Protein AF-A0A2N0ZMA5-F1 (afdb_monomer)

Nearest PDB structures (foldseek):
  4l9n-assembly1_A  TM=8.490E-01  e=4.611E-01  Staphylococcus aureus
  4lln-assembly2_D  TM=6.857E-01  e=2.925E-01  Staphylococcus aureus
  4l9n-assembly1_B  TM=7.401E-01  e=6.128E-01  Staphylococcus aureus
  5kbj-assembly2_D  TM=5.024E-01  e=9.373E-02  Staphylococcus aureus
  5jbr-assembly1_B  TM=6.543E-01  e=1.806E+00  Beutenbergia cavernae DSM 12333

Radius of gyration: 23.57 Å; Cα contacts (8 Å, |Δi|>4): 418; chains: 1; bounding box: 47×76×57 Å

Mean predicted aligned error: 8.89 Å

Solvent-accessible surface area (backbone atoms only — not comparable to full-atom values): 15378 Å² total; per-residue (Å²): 136,84,84,79,78,82,84,84,59,66,49,71,40,89,87,80,70,49,74,45,79,60,57,94,86,65,78,92,70,54,72,66,56,53,48,48,52,50,49,50,55,61,71,56,46,66,83,72,60,50,32,34,35,32,27,70,46,45,50,60,47,46,76,77,41,58,47,43,56,38,9,50,54,61,59,48,57,58,31,44,34,73,76,71,18,35,27,37,44,95,87,66,46,62,24,60,44,74,66,48,49,18,61,73,72,71,39,82,54,64,68,62,35,49,55,48,54,51,54,35,36,76,68,54,49,36,45,76,57,97,75,21,31,24,44,27,68,80,38,36,41,27,62,94,79,86,63,82,63,32,36,36,40,24,26,68,41,44,56,54,49,56,72,80,39,55,46,46,58,39,7,49,54,52,65,45,54,54,23,41,19,47,90,75,34,31,35,19,81,49,24,79,62,82,53,77,90,72,54,46,65,41,33,68,69,56,49,31,62,76,66,71,54,57,71,68,60,44,52,53,48,52,53,49,29,42,76,60,35,47,31,41,79,44,75,49,96,50,82,88,46,46,42,41,30,47,32,63,51,44,41,34,47,60,79,62,74,76,54,73,69,66,45,58,70,40,68,86,22,86,52,66,131

Structure (mmCIF, N/CA/C/O backbone):
data_AF-A0A2N0ZMA5-F1
#
_entry.id   AF-A0A2N0ZMA5-F1
#
loop_
_atom_site.group_PDB
_atom_site.id
_atom_site.type_symbol
_atom_site.label_atom_id
_atom_site.label_alt_id
_atom_site.label_comp_id
_atom_site.label_asym_id
_atom_site.label_entity_id
_atom_site.label_seq_id
_atom_site.pdbx_PDB_ins_code
_atom_site.Cartn_x
_atom_site.Cartn_y
_atom_site.Cartn_z
_atom_site.occupancy
_atom_site.B_iso_or_equiv
_atom_site.auth_seq_id
_atom_site.auth_comp_id
_atom_site.auth_asym_id
_atom_site.auth_atom_id
_atom_site.pdbx_PDB_model_num
ATOM 1 N N . MET A 1 1 ? 12.396 -47.953 -35.547 1.00 35.88 1 MET A N 1
ATOM 2 C CA . MET A 1 1 ? 11.933 -48.080 -34.149 1.00 35.88 1 MET A CA 1
ATOM 3 C C . MET A 1 1 ? 13.141 -47.869 -33.255 1.00 35.88 1 MET A C 1
ATOM 5 O O . MET A 1 1 ? 14.089 -48.629 -33.379 1.00 35.88 1 MET A O 1
ATOM 9 N N . ILE A 1 2 ? 13.166 -46.798 -32.460 1.00 35.34 2 ILE A N 1
ATOM 10 C CA . ILE A 1 2 ? 14.243 -46.531 -31.497 1.00 35.34 2 ILE A CA 1
ATOM 11 C C . ILE A 1 2 ? 13.761 -47.091 -30.157 1.00 35.34 2 ILE A C 1
ATOM 13 O O . ILE A 1 2 ? 12.775 -46.592 -29.618 1.00 35.34 2 ILE A O 1
ATOM 17 N N . ASN A 1 3 ? 14.412 -48.146 -29.660 1.00 37.38 3 ASN A N 1
ATOM 18 C CA . ASN A 1 3 ? 14.196 -48.655 -28.306 1.00 37.38 3 ASN A CA 1
ATOM 19 C C . ASN A 1 3 ? 14.641 -47.576 -27.313 1.00 37.38 3 ASN A C 1
ATOM 21 O O . ASN A 1 3 ? 15.826 -47.251 -27.246 1.00 37.38 3 ASN A O 1
ATOM 25 N N . LYS A 1 4 ? 13.701 -47.016 -26.548 1.00 41.97 4 LYS A N 1
ATOM 26 C CA . LYS A 1 4 ? 14.032 -46.348 -25.290 1.00 41.97 4 LYS A CA 1
ATOM 27 C C . LYS A 1 4 ? 14.324 -47.453 -24.281 1.00 41.97 4 LYS A C 1
ATOM 29 O O . LYS A 1 4 ? 13.412 -48.178 -23.902 1.00 41.97 4 LYS A O 1
ATOM 34 N N . HIS A 1 5 ? 15.586 -47.611 -23.908 1.00 47.38 5 HIS A N 1
ATOM 35 C CA . HIS A 1 5 ? 15.910 -48.267 -22.651 1.00 47.38 5 HIS A CA 1
ATOM 36 C C . HIS A 1 5 ? 15.497 -47.303 -21.535 1.00 47.38 5 HIS A C 1
ATOM 38 O O . HIS A 1 5 ? 16.019 -46.192 -21.460 1.00 47.38 5 HIS A O 1
ATOM 44 N N . ASP A 1 6 ? 14.503 -47.692 -20.740 1.00 54.84 6 ASP A N 1
ATOM 45 C CA . ASP A 1 6 ? 14.252 -47.063 -19.448 1.00 54.84 6 ASP A CA 1
ATOM 46 C C . ASP A 1 6 ? 15.319 -47.609 -18.494 1.00 54.84 6 ASP A C 1
ATOM 48 O O . ASP A 1 6 ? 15.225 -48.738 -18.016 1.00 54.84 6 ASP A O 1
ATOM 52 N N . ASP A 1 7 ? 16.392 -46.845 -18.296 1.00 61.75 7 ASP A N 1
ATOM 53 C CA . ASP A 1 7 ? 17.417 -47.190 -17.314 1.00 61.75 7 ASP A CA 1
ATOM 54 C C . ASP A 1 7 ? 16.813 -47.054 -15.902 1.00 61.75 7 ASP A C 1
ATOM 56 O O . ASP A 1 7 ? 16.510 -45.949 -15.441 1.00 61.75 7 ASP A O 1
ATOM 60 N N . GLU A 1 8 ? 16.613 -48.180 -15.214 1.00 63.59 8 GLU A N 1
ATOM 61 C CA . GLU A 1 8 ? 16.205 -48.222 -13.806 1.00 63.59 8 GLU A CA 1
ATOM 62 C C . GLU A 1 8 ? 17.431 -48.029 -12.897 1.00 63.59 8 GLU A C 1
ATOM 64 O O . GLU A 1 8 ? 18.440 -48.726 -13.018 1.00 63.59 8 GLU A O 1
ATOM 69 N N . PHE A 1 9 ? 17.354 -47.075 -11.964 1.00 72.88 9 PHE A N 1
ATOM 70 C CA . PHE A 1 9 ? 18.431 -46.770 -11.017 1.00 72.88 9 PHE A CA 1
ATOM 71 C C . PHE A 1 9 ? 18.029 -47.156 -9.585 1.00 72.88 9 PHE A C 1
ATOM 73 O O . PHE A 1 9 ? 16.916 -46.868 -9.147 1.00 72.88 9 PHE A O 1
ATOM 80 N N . ALA A 1 10 ? 18.965 -47.724 -8.817 1.00 78.56 10 ALA A N 1
ATOM 81 C CA . ALA A 1 10 ? 18.772 -48.081 -7.409 1.00 78.56 10 ALA A CA 1
ATOM 82 C C . ALA A 1 10 ? 19.953 -47.630 -6.530 1.00 78.56 10 ALA A C 1
ATOM 84 O O . ALA A 1 10 ? 21.078 -47.430 -6.998 1.00 78.56 10 ALA A O 1
ATOM 85 N N . LEU A 1 11 ? 19.700 -47.465 -5.232 1.00 80.56 11 LEU A N 1
ATOM 86 C CA . LEU A 1 11 ? 20.703 -47.171 -4.212 1.00 80.56 11 LEU A CA 1
ATOM 87 C C . LEU A 1 11 ? 21.214 -48.472 -3.592 1.00 80.56 11 LEU A C 1
ATOM 89 O O . LEU A 1 11 ? 20.435 -49.236 -3.034 1.00 80.56 11 LEU A O 1
ATOM 93 N N . LEU A 1 12 ? 22.530 -48.687 -3.631 1.00 81.44 12 LEU A N 1
ATOM 94 C CA . LEU A 1 12 ? 23.195 -49.799 -2.950 1.00 81.44 12 LEU A CA 1
ATOM 95 C C . LEU A 1 12 ? 23.844 -49.317 -1.648 1.00 81.44 12 LEU A C 1
ATOM 97 O O . LEU A 1 12 ? 24.750 -48.475 -1.665 1.00 81.44 12 LEU A O 1
ATOM 101 N N . ASN A 1 13 ? 23.452 -49.910 -0.522 1.00 81.25 13 ASN A N 1
ATOM 102 C CA . ASN A 1 13 ? 24.200 -49.792 0.720 1.00 81.25 13 ASN A CA 1
ATOM 103 C C . ASN A 1 13 ? 25.442 -50.691 0.648 1.00 81.25 13 ASN A C 1
ATOM 105 O O . ASN A 1 13 ? 25.357 -51.908 0.775 1.00 81.25 13 ASN A O 1
ATOM 109 N N . LYS A 1 14 ? 26.622 -50.091 0.463 1.00 82.06 14 LYS A N 1
ATOM 110 C CA . LYS A 1 14 ? 27.888 -50.831 0.305 1.00 82.06 14 LYS A CA 1
ATOM 111 C C . LYS A 1 14 ? 28.314 -51.638 1.540 1.00 82.06 14 LYS A C 1
ATOM 113 O O . LYS A 1 14 ? 29.193 -52.483 1.411 1.00 82.06 14 LYS A O 1
ATOM 118 N N . THR A 1 15 ? 27.731 -51.374 2.709 1.00 79.19 15 THR A N 1
ATOM 119 C CA . THR A 1 15 ? 28.075 -52.055 3.966 1.00 79.19 15 THR A CA 1
ATOM 120 C C . THR A 1 15 ? 27.152 -53.238 4.246 1.00 79.19 15 THR A C 1
ATOM 122 O O . THR A 1 15 ? 27.627 -54.276 4.695 1.00 79.19 15 THR A O 1
ATOM 125 N N . THR A 1 16 ? 25.847 -53.098 3.993 1.00 82.50 16 THR A N 1
ATOM 126 C CA . THR A 1 16 ? 24.851 -54.158 4.256 1.00 82.50 16 THR A CA 1
ATOM 127 C C . THR A 1 16 ? 24.487 -54.968 3.012 1.00 82.50 16 THR A C 1
ATOM 129 O O . THR A 1 16 ? 23.936 -56.055 3.136 1.00 82.50 16 THR A O 1
ATOM 132 N N . GLY A 1 17 ? 24.794 -54.461 1.814 1.00 82.69 17 GLY A N 1
ATOM 133 C CA . GLY A 1 17 ? 24.400 -55.060 0.537 1.00 82.69 17 GLY A CA 1
ATOM 134 C C . GLY A 1 17 ? 22.941 -54.802 0.151 1.00 82.69 17 GLY A C 1
ATOM 135 O O . GLY A 1 17 ? 22.504 -55.259 -0.900 1.00 82.69 17 GLY A O 1
ATOM 136 N N . GLU A 1 18 ? 22.185 -54.071 0.971 1.00 85.12 18 GLU A N 1
ATOM 137 C CA . GLU A 1 18 ? 20.778 -53.775 0.709 1.00 85.12 18 GLU A CA 1
ATOM 138 C C . GLU A 1 18 ? 20.624 -52.835 -0.490 1.00 85.12 18 GLU A C 1
ATOM 140 O O . GLU A 1 18 ? 21.337 -51.832 -0.615 1.00 85.12 18 GLU A O 1
ATOM 145 N N . ILE A 1 19 ? 19.663 -53.158 -1.352 1.00 83.44 19 ILE A N 1
ATOM 146 C CA . ILE A 1 19 ? 19.301 -52.373 -2.530 1.00 83.44 19 ILE A CA 1
ATOM 147 C C . ILE A 1 19 ? 17.961 -51.697 -2.250 1.00 83.44 19 ILE A C 1
ATOM 149 O O . ILE A 1 19 ? 17.037 -52.319 -1.730 1.00 83.44 19 ILE A O 1
ATOM 153 N N . SER A 1 20 ? 17.864 -50.407 -2.551 1.00 80.75 20 SER A N 1
ATOM 154 C CA . SER A 1 20 ? 16.629 -49.631 -2.438 1.00 80.75 20 SER A CA 1
ATOM 155 C C . SER A 1 20 ? 16.349 -48.912 -3.748 1.00 80.75 20 SER A C 1
ATOM 157 O O . SER A 1 20 ? 17.179 -48.130 -4.214 1.00 80.75 20 SER A O 1
ATOM 159 N N . ASP A 1 21 ? 15.181 -49.160 -4.328 1.00 81.19 21 ASP A N 1
ATOM 160 C CA . ASP A 1 21 ? 14.810 -48.598 -5.625 1.00 81.19 21 ASP A CA 1
ATOM 161 C C . ASP A 1 21 ? 14.531 -47.097 -5.527 1.00 81.19 21 ASP A C 1
ATOM 163 O O . ASP A 1 21 ? 13.910 -46.621 -4.569 1.00 81.19 21 ASP A O 1
ATOM 167 N N . LEU A 1 22 ? 14.976 -46.347 -6.537 1.00 74.06 22 LEU A N 1
ATOM 168 C CA . LEU A 1 22 ? 14.600 -44.947 -6.699 1.00 74.06 22 LEU A CA 1
ATOM 169 C C . LEU A 1 22 ? 13.299 -44.886 -7.484 1.00 74.06 22 LEU A C 1
ATOM 171 O O . LEU A 1 22 ? 13.181 -45.444 -8.573 1.00 74.06 22 LEU A O 1
ATOM 175 N N . LYS A 1 23 ? 12.318 -44.170 -6.950 1.00 75.62 23 LYS A N 1
ATOM 176 C CA . LYS A 1 23 ? 11.059 -43.938 -7.648 1.00 75.62 23 LYS A CA 1
ATOM 177 C C . LYS A 1 23 ? 11.201 -42.752 -8.589 1.00 75.62 23 LYS A C 1
ATOM 179 O O . LYS A 1 23 ? 12.001 -41.838 -8.378 1.00 75.62 23 LYS A O 1
ATOM 184 N N . GLN A 1 24 ? 10.370 -42.727 -9.624 1.00 63.00 24 GLN A N 1
ATOM 185 C CA . GLN A 1 24 ? 10.279 -41.582 -10.520 1.00 63.00 24 GLN A CA 1
ATOM 186 C C . GLN A 1 24 ? 9.966 -40.301 -9.722 1.00 63.00 24 GLN A C 1
ATOM 188 O O . GLN A 1 24 ? 8.960 -40.226 -9.019 1.00 63.00 24 GLN A O 1
ATOM 193 N N . GLY A 1 25 ? 10.841 -39.297 -9.833 1.00 65.75 25 GLY A N 1
ATOM 194 C CA . GLY A 1 25 ? 10.765 -38.042 -9.073 1.00 65.75 25 GLY A CA 1
ATOM 195 C C . GLY A 1 25 ? 11.712 -37.963 -7.869 1.00 65.75 25 GLY A C 1
ATOM 196 O O . GLY A 1 25 ? 11.927 -36.865 -7.348 1.00 65.75 25 GLY A O 1
ATOM 197 N N . ASP A 1 26 ? 12.333 -39.073 -7.464 1.00 74.62 26 ASP A N 1
ATOM 198 C CA . ASP A 1 26 ? 13.373 -39.057 -6.439 1.00 74.62 26 ASP A CA 1
ATOM 199 C C . ASP A 1 26 ? 14.627 -38.334 -6.947 1.00 74.62 26 ASP A C 1
ATOM 201 O O . ASP A 1 26 ? 14.966 -38.343 -8.130 1.00 74.62 26 ASP A O 1
ATOM 205 N N . THR A 1 27 ? 15.332 -37.652 -6.042 1.00 73.31 27 THR A N 1
ATOM 206 C CA . THR A 1 27 ? 16.563 -36.925 -6.374 1.00 73.31 27 THR A CA 1
ATOM 207 C C . THR A 1 27 ? 17.667 -37.280 -5.389 1.00 73.31 27 THR A C 1
ATOM 209 O O . THR A 1 27 ? 17.524 -37.066 -4.183 1.00 73.31 27 THR A O 1
ATOM 212 N N . ILE A 1 28 ? 18.810 -37.736 -5.903 1.00 78.81 28 ILE A N 1
ATOM 213 C CA . ILE A 1 28 ? 20.028 -37.916 -5.111 1.00 78.81 28 ILE A CA 1
ATOM 214 C C . ILE A 1 28 ? 20.786 -36.590 -5.087 1.00 78.81 28 ILE A C 1
ATOM 216 O O . ILE A 1 28 ? 21.213 -36.075 -6.117 1.00 78.81 28 ILE A O 1
ATOM 220 N N . ILE A 1 29 ? 20.964 -36.029 -3.895 1.00 78.56 29 ILE A N 1
ATOM 221 C CA . ILE A 1 29 ? 21.781 -34.834 -3.671 1.00 78.56 29 ILE A CA 1
ATOM 222 C C . ILE A 1 29 ? 22.801 -35.118 -2.576 1.00 78.56 29 ILE A C 1
ATOM 224 O O . ILE A 1 29 ? 22.479 -35.761 -1.574 1.00 78.56 29 ILE A O 1
ATOM 228 N N . SER A 1 30 ? 24.027 -34.615 -2.734 1.00 80.12 30 SER A N 1
ATOM 229 C CA . SER A 1 30 ? 25.031 -34.722 -1.675 1.00 80.12 30 SER A CA 1
ATOM 230 C C . SER A 1 30 ? 24.585 -33.948 -0.429 1.00 80.12 30 SER A C 1
ATOM 232 O O . SER A 1 30 ? 23.799 -32.993 -0.501 1.00 80.12 30 SER A O 1
ATOM 234 N N . LYS A 1 31 ? 25.098 -34.338 0.743 1.00 75.94 31 LYS A N 1
ATOM 235 C CA . LYS A 1 31 ? 24.853 -33.611 2.000 1.00 75.94 31 LYS A CA 1
ATOM 236 C C . LYS A 1 31 ? 25.283 -32.144 1.880 1.00 75.94 31 LYS A C 1
ATOM 238 O O . LYS A 1 31 ? 24.553 -31.254 2.309 1.00 75.94 31 LYS A O 1
ATOM 243 N N . GLU A 1 32 ? 26.410 -31.897 1.221 1.00 75.00 32 GLU A N 1
ATOM 244 C CA . GLU A 1 32 ? 26.945 -30.561 0.947 1.00 75.00 32 GLU A CA 1
ATOM 245 C C . GLU A 1 32 ? 26.039 -29.746 0.022 1.00 75.00 32 GLU A C 1
ATOM 247 O O . GLU A 1 32 ? 25.779 -28.581 0.311 1.00 75.00 32 GLU A O 1
ATOM 252 N N . GLU A 1 33 ? 25.488 -30.345 -1.039 1.00 70.44 33 GLU A N 1
ATOM 253 C CA . GLU A 1 33 ? 24.539 -29.686 -1.944 1.00 70.44 33 GLU A CA 1
ATOM 254 C C . GLU A 1 33 ? 23.211 -29.385 -1.235 1.00 70.44 33 GLU A C 1
ATOM 256 O O . GLU A 1 33 ? 22.657 -28.293 -1.370 1.00 70.44 33 GLU A O 1
ATOM 261 N N . LYS A 1 34 ? 22.722 -30.309 -0.400 1.00 74.62 34 LYS A N 1
ATOM 262 C CA . LYS A 1 34 ? 21.544 -30.095 0.455 1.00 74.62 34 LYS A CA 1
ATOM 263 C C . LYS A 1 34 ? 21.765 -28.940 1.430 1.00 74.62 34 LYS A C 1
ATOM 265 O O . LYS A 1 34 ? 20.886 -28.092 1.596 1.00 74.62 34 LYS A O 1
ATOM 270 N N . GLU A 1 35 ? 22.930 -28.878 2.067 1.00 72.31 35 GLU A N 1
ATOM 271 C CA . GLU A 1 35 ? 23.297 -27.776 2.952 1.00 72.31 35 GLU A CA 1
ATOM 272 C C . GLU A 1 35 ? 23.520 -26.465 2.197 1.00 72.31 35 GLU A C 1
ATOM 274 O O . GLU A 1 35 ? 23.076 -25.425 2.671 1.00 72.31 35 GLU A O 1
ATOM 279 N N . ARG A 1 36 ? 24.129 -26.486 1.006 1.00 69.00 36 ARG A N 1
ATOM 280 C CA . ARG A 1 36 ? 24.286 -25.313 0.135 1.00 69.00 36 ARG A CA 1
ATOM 281 C C . ARG A 1 36 ? 22.929 -24.757 -0.276 1.00 69.00 36 ARG A C 1
ATOM 283 O O . ARG A 1 36 ? 22.715 -23.558 -0.139 1.00 69.00 36 ARG A O 1
ATOM 290 N N . ARG A 1 37 ? 21.983 -25.608 -0.685 1.00 69.62 37 ARG A N 1
ATOM 291 C CA . ARG A 1 37 ? 20.600 -25.214 -1.001 1.00 69.62 37 ARG A CA 1
ATOM 292 C C . ARG A 1 37 ? 19.885 -24.618 0.206 1.00 69.62 37 ARG A C 1
ATOM 294 O O . ARG A 1 37 ? 19.242 -23.581 0.060 1.00 69.62 37 ARG A O 1
ATOM 301 N N . LYS A 1 38 ? 20.030 -25.219 1.395 1.00 60.19 38 LYS A N 1
ATOM 302 C CA . LYS A 1 38 ? 19.497 -24.677 2.660 1.00 60.19 38 LYS A CA 1
ATOM 303 C C . LYS A 1 38 ? 20.127 -23.330 3.018 1.00 60.19 38 LYS A C 1
ATOM 305 O O . LYS A 1 38 ? 19.402 -22.396 3.330 1.00 60.19 38 LYS A O 1
ATOM 310 N N . ARG A 1 39 ? 21.454 -23.200 2.931 1.00 54.28 39 ARG A N 1
ATOM 311 C CA . ARG A 1 39 ? 22.187 -21.944 3.166 1.00 54.28 39 ARG A CA 1
ATOM 312 C C . ARG A 1 39 ? 21.765 -20.869 2.170 1.00 54.28 39 ARG A C 1
ATOM 314 O O . ARG A 1 39 ? 21.476 -19.761 2.589 1.00 54.28 39 ARG A O 1
ATOM 321 N N . PHE A 1 40 ? 21.628 -21.205 0.890 1.00 55.09 40 PHE A N 1
ATOM 322 C CA . PHE A 1 40 ? 21.143 -20.301 -0.153 1.00 55.09 40 PHE A CA 1
ATOM 323 C C . PHE A 1 40 ? 19.701 -19.846 0.106 1.00 55.09 40 PHE A C 1
ATOM 325 O O . PHE A 1 40 ? 19.410 -18.659 0.023 1.00 55.09 40 PHE A O 1
ATOM 332 N N . THR A 1 41 ? 18.796 -20.751 0.491 1.00 54.25 41 THR A N 1
ATOM 333 C CA . THR A 1 41 ? 17.412 -20.383 0.851 1.00 54.25 41 THR A CA 1
ATOM 334 C C . THR A 1 41 ? 17.324 -19.571 2.140 1.00 54.25 41 THR A C 1
ATOM 336 O O . THR A 1 41 ? 16.481 -18.683 2.219 1.00 54.25 41 THR A O 1
ATOM 339 N N . LEU A 1 42 ? 18.184 -19.824 3.133 1.00 51.31 42 LEU A N 1
ATOM 340 C CA . LEU A 1 42 ? 18.230 -19.061 4.385 1.00 51.31 42 LEU A CA 1
ATOM 341 C C . LEU A 1 42 ? 18.868 -17.673 4.197 1.00 51.31 42 LEU A C 1
ATOM 343 O O . LEU A 1 42 ? 18.381 -16.698 4.763 1.00 51.31 42 LEU A O 1
ATOM 347 N N . TYR A 1 43 ? 19.932 -17.586 3.394 1.00 47.56 43 TYR A N 1
ATOM 348 C CA . TYR A 1 43 ? 20.660 -16.352 3.077 1.00 47.56 43 TYR A CA 1
ATOM 349 C C . TYR A 1 43 ? 19.837 -15.432 2.167 1.00 47.56 43 TYR A C 1
ATOM 351 O O . TYR A 1 43 ? 19.803 -14.226 2.381 1.00 47.56 43 TYR A O 1
ATOM 359 N N . ASN A 1 44 ? 19.085 -16.007 1.222 1.00 54.25 44 ASN A N 1
ATOM 360 C CA . ASN A 1 44 ? 18.177 -15.266 0.341 1.00 54.25 44 ASN A CA 1
ATOM 361 C C . ASN A 1 44 ? 16.779 -15.048 0.934 1.00 54.25 44 ASN A C 1
ATOM 363 O O . ASN A 1 44 ? 15.897 -14.510 0.254 1.00 54.25 44 ASN A O 1
ATOM 367 N N . ARG A 1 45 ? 16.531 -15.473 2.181 1.00 65.00 45 ARG A N 1
ATOM 368 C CA . ARG A 1 45 ? 15.254 -15.198 2.835 1.00 65.00 45 ARG A CA 1
ATOM 369 C C . ARG A 1 45 ? 15.222 -13.725 3.215 1.00 65.00 45 ARG A C 1
ATOM 371 O O . ARG A 1 45 ? 15.966 -13.281 4.082 1.00 65.00 45 ARG A O 1
ATOM 378 N N . ASP A 1 46 ? 14.335 -12.985 2.563 1.00 73.25 46 ASP A N 1
ATOM 379 C CA . ASP A 1 46 ? 14.038 -11.597 2.900 1.00 73.25 46 ASP A CA 1
ATOM 380 C C . ASP A 1 46 ? 13.591 -11.522 4.370 1.00 73.25 46 ASP A C 1
ATOM 382 O O . ASP A 1 46 ? 12.538 -12.049 4.736 1.00 73.25 46 ASP A O 1
ATOM 386 N N . LYS A 1 47 ? 14.439 -10.940 5.226 1.00 78.81 47 LYS A N 1
ATOM 387 C CA . LYS A 1 47 ? 14.214 -10.864 6.680 1.00 78.81 47 LYS A CA 1
ATOM 388 C C . LYS A 1 47 ? 13.289 -9.714 7.074 1.00 78.81 47 LYS A C 1
ATOM 390 O O . LYS A 1 47 ? 12.895 -9.624 8.234 1.00 78.81 47 LYS A O 1
ATOM 395 N N . ARG A 1 48 ? 12.958 -8.821 6.137 1.00 87.81 48 ARG A N 1
ATOM 396 C CA . ARG A 1 48 ? 12.097 -7.668 6.404 1.00 87.81 48 ARG A CA 1
ATOM 397 C C . ARG A 1 48 ? 10.668 -8.139 6.661 1.00 87.81 48 ARG A C 1
ATOM 399 O O . ARG A 1 48 ? 10.190 -9.096 6.058 1.00 87.81 48 ARG A O 1
ATOM 406 N N . HIS A 1 49 ? 9.952 -7.431 7.528 1.00 90.50 49 HIS A N 1
ATOM 407 C CA . HIS A 1 49 ? 8.536 -7.696 7.761 1.00 90.50 49 HIS A CA 1
ATOM 408 C C . HIS A 1 49 ? 7.692 -7.040 6.670 1.00 90.50 49 HIS A C 1
ATOM 410 O O . HIS A 1 49 ? 7.700 -5.818 6.532 1.00 90.50 49 HIS A O 1
ATOM 416 N N . PHE A 1 50 ? 6.936 -7.836 5.920 1.00 94.69 50 PHE A N 1
ATOM 417 C CA . PHE A 1 50 ? 6.021 -7.345 4.895 1.00 94.69 50 PHE A CA 1
ATOM 418 C C . PHE A 1 50 ? 4.742 -8.173 4.833 1.00 94.69 50 PHE A C 1
ATOM 420 O O . PHE A 1 50 ? 4.696 -9.322 5.276 1.00 94.69 50 PHE A O 1
ATOM 427 N N . SER A 1 51 ? 3.718 -7.564 4.250 1.00 96.94 51 SER A N 1
ATOM 428 C CA . SER A 1 51 ? 2.521 -8.243 3.760 1.00 96.94 51 SER A CA 1
ATOM 429 C C . SER A 1 51 ? 2.522 -8.190 2.234 1.00 96.94 51 SER A C 1
ATOM 431 O O . SER A 1 51 ? 3.232 -7.387 1.637 1.00 96.94 51 SER A O 1
ATOM 433 N N . PHE A 1 52 ? 1.713 -9.018 1.599 1.00 97.94 52 PHE A N 1
ATOM 434 C CA . PHE A 1 52 ? 1.437 -8.987 0.175 1.00 97.94 52 PHE A CA 1
ATOM 435 C C . PHE A 1 52 ? 0.077 -8.351 -0.076 1.00 97.94 52 PHE A C 1
ATOM 437 O O . PHE A 1 52 ? -0.875 -8.591 0.665 1.00 97.94 52 PHE A O 1
ATOM 444 N N . GLY A 1 53 ? -0.020 -7.549 -1.126 1.00 98.12 53 GLY A N 1
ATOM 445 C CA . GLY A 1 53 ? -1.271 -7.087 -1.704 1.00 98.12 53 GLY A CA 1
ATOM 446 C C . GLY A 1 53 ? -1.502 -7.742 -3.056 1.00 98.12 53 GLY A C 1
ATOM 447 O O . GLY A 1 53 ? -0.570 -7.837 -3.852 1.00 98.12 53 GLY A O 1
ATOM 448 N N . LYS A 1 54 ? -2.731 -8.193 -3.306 1.00 97.81 54 LYS A N 1
ATOM 449 C CA . LYS A 1 54 ? -3.154 -8.742 -4.601 1.00 97.81 54 LYS A CA 1
ATOM 450 C C . LYS A 1 54 ? -3.562 -7.591 -5.517 1.00 97.81 54 LYS A C 1
ATOM 452 O O . LYS A 1 54 ? -4.553 -6.921 -5.236 1.00 97.81 54 LYS A O 1
ATOM 457 N N . MET A 1 55 ? -2.802 -7.347 -6.582 1.00 96.31 55 MET A N 1
ATOM 458 C CA . MET A 1 55 ? -2.903 -6.116 -7.382 1.00 96.31 55 MET A CA 1
ATOM 459 C C . MET A 1 55 ? -4.296 -5.890 -7.983 1.00 96.31 55 MET A C 1
ATOM 461 O O . MET A 1 55 ? -4.875 -4.825 -7.774 1.00 96.31 55 MET A O 1
ATOM 465 N N . GLU A 1 56 ? -4.888 -6.905 -8.613 1.00 95.94 56 GLU A N 1
ATOM 466 C CA . GLU A 1 56 ? -6.247 -6.802 -9.173 1.00 95.94 56 GLU A CA 1
ATOM 467 C C . GLU A 1 56 ? -7.299 -6.510 -8.096 1.00 95.94 56 GLU A C 1
ATOM 469 O O . GLU A 1 56 ? -8.182 -5.672 -8.258 1.00 95.94 56 GLU A O 1
ATOM 474 N N . ARG A 1 57 ? -7.157 -7.124 -6.919 1.00 97.44 57 ARG A N 1
ATOM 475 C CA . ARG A 1 57 ? -8.094 -6.927 -5.804 1.00 97.44 57 ARG A CA 1
ATOM 476 C C . ARG A 1 57 ? -7.950 -5.548 -5.172 1.00 97.44 57 ARG A C 1
ATOM 478 O O . ARG A 1 57 ? -8.949 -4.961 -4.759 1.00 97.44 57 ARG A O 1
ATOM 485 N N . ILE A 1 58 ? -6.730 -5.011 -5.133 1.00 98.06 58 ILE A N 1
ATOM 486 C CA . ILE A 1 58 ? -6.478 -3.617 -4.761 1.00 98.06 58 ILE A CA 1
ATOM 487 C C . ILE A 1 58 ? -7.202 -2.691 -5.737 1.00 98.06 58 ILE A C 1
ATOM 489 O O . ILE A 1 58 ? -7.952 -1.828 -5.284 1.00 98.06 58 ILE A O 1
ATOM 493 N N . LYS A 1 59 ? -7.038 -2.904 -7.049 1.00 96.69 59 LYS A N 1
ATOM 494 C CA . LYS A 1 59 ? -7.691 -2.113 -8.101 1.00 96.69 59 LYS A CA 1
ATOM 495 C C . LYS A 1 59 ? -9.215 -2.109 -7.937 1.00 96.69 59 LYS A C 1
ATOM 497 O O . LYS A 1 59 ? -9.809 -1.036 -7.843 1.00 96.69 59 LYS A O 1
ATOM 502 N N . ASP A 1 60 ? -9.828 -3.283 -7.780 1.00 96.69 60 ASP A N 1
ATOM 503 C CA . ASP A 1 60 ? -11.276 -3.440 -7.578 1.00 96.69 60 ASP A CA 1
ATOM 504 C C . ASP A 1 60 ? -11.803 -2.671 -6.360 1.00 96.69 60 ASP A C 1
ATOM 506 O O . ASP A 1 60 ? -12.830 -1.989 -6.422 1.00 96.69 60 ASP A O 1
ATOM 510 N N . VAL A 1 61 ? -11.124 -2.808 -5.217 1.00 97.00 61 VAL A N 1
ATOM 511 C CA . VAL A 1 61 ? -11.525 -2.164 -3.959 1.00 97.00 61 VAL A CA 1
ATOM 512 C C . VAL A 1 61 ? -11.324 -0.652 -4.041 1.00 97.00 61 VAL A C 1
ATOM 514 O O . VAL A 1 61 ? -12.161 0.111 -3.559 1.00 97.00 61 VAL A O 1
ATOM 517 N N . SER A 1 62 ? -10.245 -0.209 -4.683 1.00 96.38 62 SER A N 1
ATOM 518 C CA . SER A 1 62 ? -9.916 1.204 -4.852 1.00 96.38 62 SER A CA 1
ATOM 519 C C . SER A 1 62 ? -10.915 1.986 -5.699 1.00 96.38 62 SER A C 1
ATOM 521 O O . SER A 1 62 ? -11.060 3.187 -5.478 1.00 96.38 62 SER A O 1
ATOM 523 N N . LEU A 1 63 ? -11.618 1.329 -6.625 1.00 95.31 63 LEU A N 1
ATOM 524 C CA . LEU A 1 63 ? -12.692 1.941 -7.416 1.00 95.31 63 LEU A CA 1
ATOM 525 C C . LEU A 1 63 ? -13.984 2.143 -6.607 1.00 95.31 63 LEU A C 1
ATOM 527 O O . LEU A 1 63 ? -14.790 3.007 -6.936 1.00 95.31 63 LEU A O 1
ATOM 531 N N . LYS A 1 64 ? -14.184 1.364 -5.537 1.00 96.62 64 LYS A N 1
ATOM 532 C CA . LYS A 1 64 ? -15.403 1.373 -4.704 1.00 96.62 64 LYS A CA 1
ATOM 533 C C . LYS A 1 64 ? -15.280 2.237 -3.448 1.00 96.62 64 LYS A C 1
ATOM 535 O O . LYS A 1 64 ? -16.256 2.418 -2.723 1.00 96.62 64 LYS A O 1
ATOM 540 N N . LEU A 1 65 ? -14.083 2.740 -3.157 1.00 96.25 65 LEU A N 1
ATOM 541 C CA . LEU A 1 65 ? -13.792 3.548 -1.981 1.00 96.25 65 LEU A CA 1
ATOM 542 C C . LEU A 1 65 ? -13.334 4.944 -2.376 1.00 96.25 65 LEU A C 1
ATOM 544 O O . LEU A 1 65 ? -12.587 5.133 -3.336 1.00 96.25 65 LEU A O 1
ATOM 548 N N . ASP A 1 66 ? -13.678 5.928 -1.544 1.00 95.25 66 ASP A N 1
ATOM 549 C CA . ASP A 1 66 ? -12.980 7.203 -1.626 1.00 95.25 66 ASP A CA 1
ATOM 550 C C . ASP A 1 66 ? -11.483 7.027 -1.321 1.00 95.25 66 ASP A C 1
ATOM 552 O O . ASP A 1 66 ? -11.033 6.087 -0.651 1.00 95.25 66 ASP A O 1
ATOM 556 N N . THR A 1 67 ? -10.689 7.963 -1.831 1.00 96.69 67 THR A N 1
ATOM 557 C CA . THR A 1 67 ? -9.235 7.932 -1.692 1.00 96.69 67 THR A CA 1
ATOM 558 C C . THR A 1 67 ? -8.805 7.886 -0.224 1.00 96.69 67 THR A C 1
ATOM 560 O O . THR A 1 67 ? -7.901 7.134 0.137 1.00 96.69 67 THR A O 1
ATOM 563 N N . LYS A 1 68 ? -9.455 8.642 0.664 1.00 97.50 68 LYS A N 1
ATOM 564 C CA . LYS A 1 68 ? -9.062 8.693 2.077 1.00 97.50 68 LYS A CA 1
ATOM 565 C C . LYS A 1 68 ? -9.202 7.320 2.741 1.00 97.50 68 LYS A C 1
ATOM 567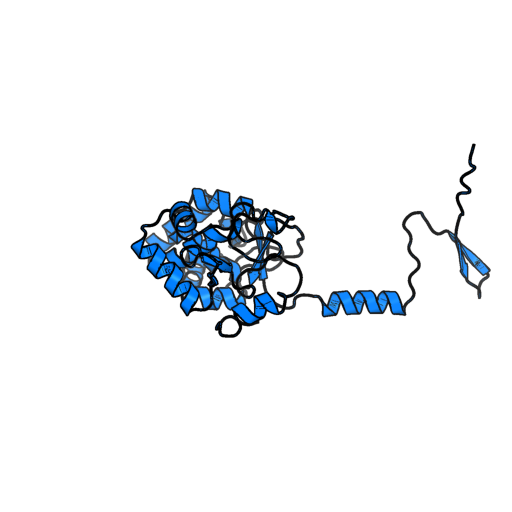 O O . LYS A 1 68 ? -8.326 6.921 3.508 1.00 97.50 68 LYS A O 1
ATOM 572 N N . LYS A 1 69 ? -10.266 6.582 2.418 1.00 98.12 69 LYS A N 1
ATOM 573 C CA . LYS A 1 69 ? -10.518 5.212 2.889 1.00 98.12 69 LYS A CA 1
ATOM 574 C C . LYS A 1 69 ? -9.512 4.213 2.328 1.00 98.12 69 LYS A C 1
ATOM 576 O O . LYS A 1 69 ? -9.033 3.383 3.095 1.00 98.12 69 LYS A O 1
ATOM 581 N N . CYS A 1 70 ? -9.097 4.354 1.066 1.00 98.25 70 CYS A N 1
ATOM 582 C CA . CYS A 1 70 ? -7.979 3.574 0.515 1.00 98.25 70 CYS A CA 1
ATOM 583 C C . CYS A 1 70 ? -6.703 3.744 1.358 1.00 98.25 70 CYS A C 1
ATOM 585 O O . CYS A 1 70 ? -6.033 2.770 1.694 1.00 98.25 70 CYS A O 1
ATOM 587 N N . GLY A 1 71 ? -6.396 4.971 1.785 1.00 98.25 71 GLY A N 1
ATOM 588 C CA . GLY A 1 71 ? -5.233 5.218 2.636 1.00 98.25 71 GLY A CA 1
ATOM 589 C C . GLY A 1 71 ? -5.347 4.619 4.034 1.00 98.25 71 GLY A C 1
ATOM 590 O O . GLY A 1 71 ? -4.338 4.224 4.614 1.00 98.25 71 GLY A O 1
ATOM 591 N N . TYR A 1 72 ? -6.561 4.495 4.577 1.00 98.44 72 TYR A N 1
ATOM 592 C CA . TYR A 1 72 ? -6.765 3.783 5.837 1.00 98.44 72 TYR A CA 1
ATOM 593 C C . TYR A 1 72 ? -6.554 2.270 5.703 1.00 98.44 72 TYR A C 1
ATOM 595 O O . TYR A 1 72 ? -6.053 1.680 6.653 1.00 98.44 72 TYR A O 1
ATOM 603 N N . ILE A 1 73 ? -6.827 1.652 4.544 1.00 98.19 73 ILE A N 1
ATOM 604 C CA . ILE A 1 73 ? -6.413 0.256 4.295 1.00 98.19 73 ILE A CA 1
ATOM 605 C C . ILE A 1 73 ? -4.893 0.153 4.410 1.00 98.19 73 ILE A C 1
ATOM 607 O O . ILE A 1 73 ? -4.387 -0.667 5.174 1.00 98.19 73 ILE A O 1
ATOM 611 N N . LEU A 1 74 ? -4.170 1.042 3.724 1.00 97.94 74 LEU A N 1
ATOM 612 C CA . LEU A 1 74 ? -2.711 1.061 3.750 1.00 97.94 74 LEU A CA 1
ATOM 613 C C . LEU A 1 74 ? -2.158 1.231 5.183 1.00 97.94 74 LEU A C 1
ATOM 615 O O . LEU A 1 74 ? -1.199 0.554 5.550 1.00 97.94 74 LEU A O 1
ATOM 619 N N . LYS A 1 75 ? -2.808 2.052 6.026 1.00 97.62 75 LYS A N 1
ATOM 620 C CA . LYS A 1 75 ? -2.466 2.198 7.455 1.00 97.62 75 LYS A CA 1
ATOM 621 C C . LYS A 1 75 ? -2.700 0.938 8.292 1.00 97.62 75 LYS A C 1
ATOM 623 O O . LYS A 1 75 ? -2.031 0.781 9.308 1.00 97.62 75 LYS A O 1
ATOM 628 N N . LEU A 1 76 ? -3.636 0.065 7.917 1.00 97.50 76 LEU A N 1
ATOM 629 C CA . LEU A 1 76 ? -3.949 -1.149 8.684 1.00 97.50 76 LEU A CA 1
ATOM 630 C C . LEU A 1 76 ? -2.955 -2.289 8.437 1.00 97.50 76 LEU A C 1
ATOM 632 O O . LEU A 1 76 ? -2.719 -3.100 9.328 1.00 97.50 76 LEU A O 1
ATOM 636 N N . ILE A 1 77 ? -2.340 -2.340 7.255 1.00 97.38 77 ILE A N 1
ATOM 637 C CA . ILE A 1 77 ? -1.461 -3.443 6.834 1.00 97.38 77 ILE A CA 1
ATOM 638 C C . ILE A 1 77 ? -0.333 -3.755 7.836 1.00 97.38 77 ILE A C 1
ATOM 640 O O . ILE A 1 77 ? -0.109 -4.936 8.116 1.00 97.38 77 ILE A O 1
ATOM 644 N N . PRO A 1 78 ? 0.368 -2.770 8.435 1.00 96.38 78 PRO A N 1
ATOM 645 C CA . PRO A 1 78 ? 1.432 -3.064 9.393 1.00 96.38 78 PRO A CA 1
ATOM 646 C C . PRO A 1 78 ? 0.973 -3.745 10.688 1.00 96.38 78 PRO A C 1
ATOM 648 O O . PRO A 1 78 ? 1.815 -4.299 11.396 1.00 96.38 78 PRO A O 1
ATOM 651 N N . PHE A 1 79 ? -0.323 -3.694 11.007 1.00 96.75 79 PHE A N 1
ATOM 652 C CA . PHE A 1 79 ? -0.907 -4.336 12.186 1.00 96.75 79 PHE A CA 1
ATOM 653 C C . PHE A 1 79 ? -1.320 -5.787 11.927 1.00 96.75 79 PHE A C 1
ATOM 655 O O . PHE A 1 79 ? -1.699 -6.473 12.867 1.00 96.75 79 PHE A O 1
ATOM 662 N N . MET A 1 80 ? -1.252 -6.274 10.684 1.00 97.06 80 MET A N 1
ATOM 663 C CA . MET A 1 80 ? -1.627 -7.653 10.372 1.00 97.06 80 MET A CA 1
ATOM 664 C C . MET A 1 80 ? -0.741 -8.661 11.118 1.00 97.06 80 MET A C 1
ATOM 666 O O . MET A 1 80 ? 0.491 -8.548 11.125 1.00 97.06 80 MET A O 1
ATOM 670 N N . GLU A 1 81 ? -1.371 -9.684 11.675 1.00 95.12 81 GLU A N 1
ATOM 671 C CA . GLU A 1 81 ? -0.766 -10.902 12.192 1.00 95.12 81 GLU A CA 1
ATOM 672 C C . GLU A 1 81 ? -0.404 -11.845 11.038 1.00 95.12 81 GLU A C 1
ATOM 674 O O . GLU A 1 81 ? -1.080 -11.905 10.006 1.00 95.12 81 GLU A O 1
ATOM 679 N N . TYR A 1 82 ? 0.696 -12.577 11.208 1.00 92.19 82 TYR A N 1
ATOM 680 C CA . TYR A 1 82 ? 1.147 -13.564 10.236 1.00 92.19 82 TYR A CA 1
ATOM 681 C C . TYR A 1 82 ? 0.183 -14.761 10.174 1.00 92.19 82 TYR A C 1
ATOM 683 O O . TYR A 1 82 ? -0.222 -15.303 11.194 1.00 92.19 82 TYR A O 1
ATOM 691 N N . GLY A 1 83 ? -0.159 -15.200 8.966 1.00 88.69 83 GLY A N 1
ATOM 692 C CA . GLY A 1 83 ? -0.990 -16.368 8.676 1.00 88.69 83 GLY A CA 1
ATOM 693 C C . GLY A 1 83 ? -2.493 -16.128 8.814 1.00 88.69 83 GLY A C 1
ATOM 694 O O . GLY A 1 83 ? -3.262 -16.687 8.040 1.00 88.69 83 GLY A O 1
ATOM 695 N N . THR A 1 84 ? -2.919 -15.276 9.746 1.00 91.38 84 THR A N 1
ATOM 696 C CA . THR A 1 84 ? -4.342 -15.109 10.091 1.00 91.38 84 THR A CA 1
ATOM 697 C C . THR A 1 84 ? -4.971 -13.842 9.505 1.00 91.38 84 THR A C 1
ATOM 699 O O . THR A 1 84 ? -6.170 -13.817 9.228 1.00 91.38 84 THR A O 1
ATOM 702 N N . GLY A 1 85 ? -4.176 -12.780 9.322 1.00 93.19 85 GLY A N 1
ATOM 703 C CA . GLY A 1 85 ? -4.653 -11.465 8.893 1.00 93.19 85 GLY A CA 1
ATOM 704 C C . GLY A 1 85 ? -5.348 -10.637 9.982 1.00 93.19 85 GLY A C 1
ATOM 705 O O . GLY A 1 85 ? -5.791 -9.524 9.676 1.00 93.19 85 GLY A O 1
ATOM 706 N N . TYR A 1 86 ? -5.433 -11.128 11.229 1.00 97.69 86 TYR A N 1
ATOM 707 C CA . TYR A 1 86 ? -5.949 -10.345 12.360 1.00 97.69 86 TYR A CA 1
ATOM 708 C C . TYR A 1 86 ? -5.133 -9.081 12.570 1.00 97.69 86 TYR A C 1
ATOM 710 O O . TYR A 1 86 ? -3.929 -9.059 12.344 1.00 97.69 86 TYR A O 1
ATOM 718 N N . LEU A 1 87 ? -5.785 -8.016 13.010 1.00 98.25 87 LEU A N 1
ATOM 719 C CA . LEU A 1 87 ? -5.115 -6.765 13.322 1.00 98.25 87 LEU A CA 1
ATOM 720 C C . LEU A 1 87 ? -4.722 -6.774 14.793 1.00 98.25 87 LEU A C 1
ATOM 722 O O . LEU A 1 87 ? -5.575 -6.947 15.658 1.00 98.25 87 LEU A O 1
ATOM 726 N N . LEU A 1 88 ? -3.437 -6.590 15.074 1.00 97.19 88 LEU A N 1
ATOM 727 C CA . LEU A 1 88 ? -2.886 -6.601 16.422 1.00 97.19 88 LEU A CA 1
ATOM 728 C C . LEU A 1 88 ? -2.542 -5.192 16.879 1.00 97.19 88 LEU A C 1
ATOM 730 O O . LEU A 1 88 ? -1.973 -4.388 16.141 1.00 97.19 88 LEU A O 1
ATOM 734 N N . ARG A 1 89 ? -2.849 -4.915 18.138 1.00 95.69 89 ARG A N 1
ATOM 735 C CA . ARG A 1 89 ? -2.344 -3.768 18.886 1.00 95.69 89 ARG A CA 1
ATOM 736 C C . ARG A 1 89 ? -0.840 -3.908 19.138 1.00 95.69 89 ARG A C 1
ATOM 738 O O . ARG A 1 89 ? -0.251 -4.967 18.936 1.00 95.69 89 ARG A O 1
ATOM 745 N N . GLU A 1 90 ? -0.222 -2.838 19.633 1.00 89.94 90 GLU A N 1
ATOM 746 C CA . GLU A 1 90 ? 1.205 -2.839 19.991 1.00 89.94 90 GLU A CA 1
ATOM 747 C C . GLU A 1 90 ? 1.548 -3.847 21.097 1.00 89.94 90 GLU A C 1
ATOM 749 O O . GLU A 1 90 ? 2.634 -4.411 21.083 1.00 89.94 90 GLU A O 1
ATOM 754 N N . ASP A 1 91 ? 0.605 -4.137 21.998 1.00 92.75 91 ASP A N 1
ATOM 755 C CA . ASP A 1 91 ? 0.735 -5.163 23.041 1.00 92.75 91 ASP A CA 1
ATOM 756 C C . ASP A 1 91 ? 0.462 -6.595 22.538 1.00 92.75 91 ASP A C 1
ATOM 758 O O . ASP A 1 91 ? 0.325 -7.517 23.338 1.00 92.75 91 ASP A O 1
ATOM 762 N N . GLY A 1 92 ? 0.342 -6.789 21.220 1.00 92.75 92 GLY A N 1
ATOM 763 C CA . GLY A 1 92 ? 0.112 -8.087 20.580 1.00 92.75 92 GLY A CA 1
ATOM 764 C C . GLY A 1 92 ? -1.325 -8.603 20.674 1.00 92.75 92 GLY A C 1
ATOM 765 O O . GLY A 1 92 ? -1.634 -9.639 20.092 1.00 92.75 92 GLY A O 1
ATOM 766 N N . LYS A 1 93 ? -2.228 -7.897 21.364 1.00 96.12 93 LYS A N 1
ATOM 767 C CA . LYS A 1 93 ? -3.637 -8.301 21.470 1.00 96.12 93 LYS A CA 1
ATOM 768 C C . LYS A 1 93 ? -4.406 -7.966 20.197 1.00 96.12 93 LYS A C 1
ATOM 770 O O . LYS A 1 93 ? -4.186 -6.917 19.591 1.00 96.12 93 LYS A O 1
ATOM 775 N N . VAL A 1 94 ? -5.364 -8.815 19.830 1.00 97.56 94 VAL A N 1
ATOM 776 C CA . VAL A 1 94 ? -6.250 -8.569 18.683 1.00 97.56 94 VAL A CA 1
ATOM 777 C C . VAL A 1 94 ? -7.061 -7.286 18.902 1.00 97.56 94 VAL A C 1
ATOM 779 O O . VAL A 1 94 ? -7.581 -7.025 19.989 1.00 97.56 94 VAL A O 1
ATOM 782 N N . MET A 1 95 ? -7.173 -6.468 17.857 1.00 98.19 95 MET A N 1
ATOM 783 C CA . MET A 1 95 ? -8.078 -5.326 17.792 1.00 98.19 95 MET A CA 1
ATOM 784 C C . MET A 1 95 ? -9.512 -5.849 17.672 1.00 98.19 95 MET A C 1
ATOM 786 O O . MET A 1 95 ? -9.996 -6.102 16.571 1.00 98.19 95 MET A O 1
ATOM 790 N N . ALA A 1 96 ? -10.187 -6.036 18.804 1.00 97.44 96 ALA A N 1
ATOM 791 C CA . ALA A 1 96 ? -11.545 -6.578 18.843 1.00 97.44 96 ALA A CA 1
ATOM 792 C C . ALA A 1 96 ? -12.626 -5.499 18.665 1.00 97.44 96 ALA A C 1
ATOM 794 O O . ALA A 1 96 ? -13.738 -5.787 18.232 1.00 97.44 96 ALA A O 1
ATOM 795 N N . THR A 1 97 ? -12.315 -4.234 18.968 1.00 97.50 97 THR A N 1
ATOM 796 C CA . THR A 1 97 ? -13.309 -3.153 18.965 1.00 97.50 97 THR A CA 1
ATOM 797 C C . THR A 1 97 ? -13.043 -2.100 17.891 1.00 97.50 97 THR A C 1
ATOM 799 O O . THR A 1 97 ? -11.905 -1.851 17.485 1.00 97.50 97 THR A O 1
ATOM 802 N N . LYS A 1 98 ? -14.100 -1.377 17.484 1.00 97.19 98 LYS A N 1
ATOM 803 C CA . LYS A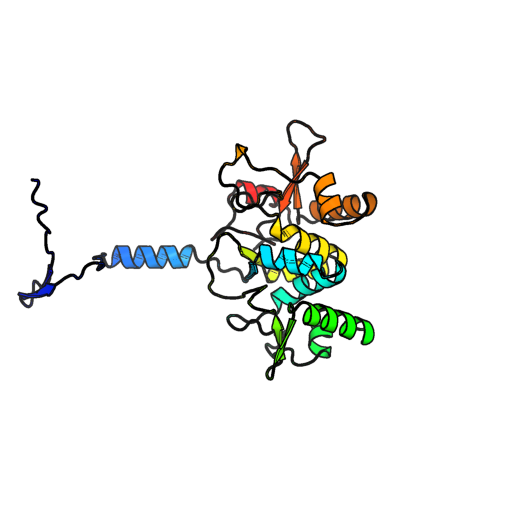 1 98 ? -13.951 -0.183 16.631 1.00 97.19 98 LYS A CA 1
ATOM 804 C C . LYS A 1 98 ? -13.011 0.844 17.268 1.00 97.19 98 LYS A C 1
ATOM 806 O O . LYS A 1 98 ? -12.306 1.545 16.553 1.00 97.19 98 LYS A O 1
ATOM 811 N N . THR A 1 99 ? -12.981 0.935 18.599 1.00 97.25 99 THR A N 1
ATOM 812 C CA . THR A 1 99 ? -12.085 1.836 19.336 1.00 97.25 99 THR A CA 1
ATOM 813 C C . THR A 1 99 ? -10.617 1.444 19.178 1.00 97.25 99 THR A C 1
ATOM 815 O O . THR A 1 99 ? -9.796 2.338 18.975 1.00 97.25 99 THR A O 1
ATOM 818 N N . ASP A 1 100 ? -10.282 0.150 19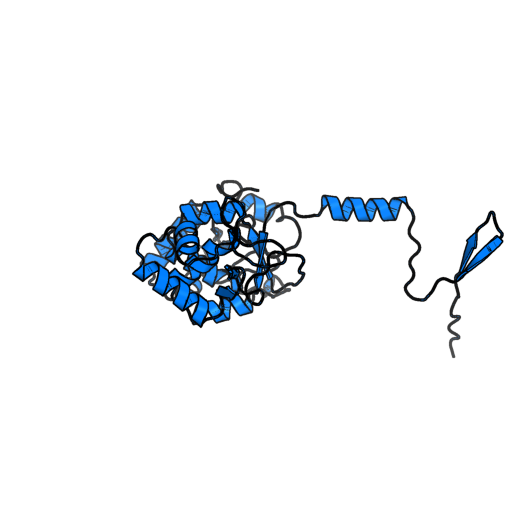.209 1.00 97.50 100 ASP A N 1
ATOM 819 C CA . ASP A 1 100 ? -8.914 -0.326 18.958 1.00 97.50 100 ASP A CA 1
ATOM 820 C C . ASP A 1 100 ? -8.452 0.057 17.547 1.00 97.50 100 ASP A C 1
ATOM 822 O O . ASP A 1 100 ? -7.390 0.663 17.390 1.00 97.50 100 ASP A O 1
ATOM 826 N N . LEU A 1 101 ? -9.303 -0.171 16.536 1.00 97.06 101 LEU A N 1
ATOM 827 C CA . LEU A 1 101 ? -9.041 0.279 15.164 1.00 97.06 101 LEU A CA 1
ATOM 828 C C . LEU A 1 101 ? -8.860 1.797 15.089 1.00 97.06 101 LEU A C 1
ATOM 830 O O . LEU A 1 101 ? -7.928 2.283 14.459 1.00 97.06 101 LEU A O 1
ATOM 834 N N . GLY A 1 102 ? -9.722 2.566 15.759 1.00 96.88 102 GLY A N 1
ATOM 835 C CA . GLY A 1 102 ? -9.609 4.023 15.814 1.00 96.88 102 GLY A CA 1
ATOM 836 C C . GLY A 1 102 ? -8.265 4.501 16.356 1.00 96.88 102 GLY A C 1
ATOM 837 O O . GLY A 1 102 ? -7.698 5.443 15.804 1.00 96.88 102 GLY A O 1
ATOM 838 N N . LYS A 1 103 ? -7.739 3.839 17.394 1.00 95.69 103 LYS A N 1
ATOM 839 C CA . LYS A 1 103 ? -6.407 4.127 17.942 1.00 95.69 103 LYS A CA 1
ATOM 840 C C . LYS A 1 103 ? -5.316 3.831 16.913 1.00 95.69 103 LYS A C 1
ATOM 842 O O . LYS A 1 103 ? -4.532 4.728 16.620 1.00 95.69 103 LYS A O 1
ATOM 847 N N . GLY A 1 104 ? -5.323 2.641 16.305 1.00 92.56 104 GLY A N 1
ATOM 848 C CA . GLY A 1 104 ? -4.348 2.265 15.269 1.00 92.56 104 GLY A CA 1
ATOM 849 C C . GLY A 1 104 ? -4.385 3.173 14.031 1.00 92.56 104 GLY A C 1
ATOM 850 O O . GLY A 1 104 ? -3.351 3.487 13.448 1.00 92.56 104 GLY A O 1
ATOM 851 N N . LEU A 1 105 ? -5.569 3.665 13.659 1.00 94.88 105 LEU A N 1
ATOM 852 C CA . LEU A 1 105 ? -5.764 4.577 12.527 1.00 94.88 105 LEU A CA 1
ATOM 853 C C . LEU A 1 105 ? -5.489 6.056 12.857 1.00 94.88 105 LEU A C 1
ATOM 855 O O . LEU A 1 105 ? -5.448 6.886 11.942 1.00 94.88 105 LEU A O 1
ATOM 859 N N . GLY A 1 106 ? -5.346 6.411 14.139 1.00 94.88 106 GLY A N 1
ATOM 860 C CA . GLY A 1 106 ? -5.237 7.800 14.596 1.00 94.88 106 GLY A CA 1
ATOM 861 C C . GLY A 1 106 ? -6.533 8.610 14.447 1.00 94.88 106 GLY A C 1
ATOM 862 O O . GLY A 1 106 ? -6.490 9.824 14.252 1.00 94.88 106 GLY A O 1
ATOM 863 N N . VAL A 1 107 ? -7.703 7.964 14.509 1.00 96.75 107 VAL A N 1
ATOM 864 C CA . VAL A 1 107 ? -9.020 8.599 14.329 1.00 96.75 107 VAL A CA 1
ATOM 865 C C . VAL A 1 107 ? -9.749 8.711 15.667 1.00 96.75 107 VAL A C 1
ATOM 867 O O . VAL A 1 107 ? -10.349 7.754 16.159 1.00 96.75 107 VAL A O 1
ATOM 870 N N . LYS A 1 108 ? -9.728 9.919 16.244 1.00 94.88 108 LYS A N 1
ATOM 871 C CA . LYS A 1 108 ? -10.340 10.212 17.553 1.00 94.88 108 LYS A CA 1
ATOM 872 C C . LYS A 1 108 ? -11.867 10.331 17.492 1.00 94.88 108 LYS A C 1
ATOM 874 O O . LYS A 1 108 ? -12.561 9.821 18.367 1.00 94.88 108 LYS A O 1
ATOM 879 N N . LYS A 1 109 ? -12.403 10.996 16.460 1.00 97.69 109 LYS A N 1
ATOM 880 C CA . LYS A 1 109 ? -13.846 11.262 16.331 1.00 97.69 109 LYS A CA 1
ATOM 881 C C . LYS A 1 109 ? -14.612 9.968 16.042 1.00 97.69 109 LYS A C 1
ATOM 883 O O . LYS A 1 109 ? -14.388 9.333 15.011 1.00 97.69 109 LYS A O 1
ATOM 888 N N . VAL A 1 110 ? -15.549 9.619 16.926 1.00 97.69 110 VAL A N 1
ATOM 889 C CA . VAL A 1 110 ? -16.329 8.367 16.870 1.00 97.69 110 VAL A CA 1
ATOM 890 C C . VAL A 1 110 ? -17.091 8.213 15.554 1.00 97.69 110 VAL A C 1
ATOM 892 O O . VAL A 1 110 ? -1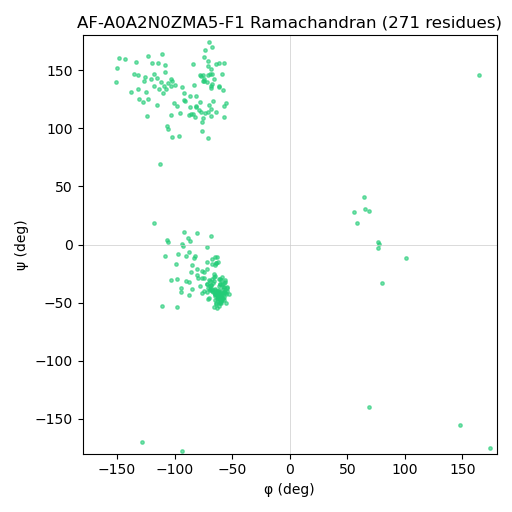7.020 7.154 14.938 1.00 97.69 110 VAL A O 1
ATOM 895 N N . SER A 1 111 ? -17.768 9.263 15.080 1.00 97.69 111 SER A N 1
ATOM 896 C CA . SER A 1 111 ? -18.550 9.178 13.841 1.00 97.69 111 SER A CA 1
ATOM 897 C C . SER A 1 111 ? -17.673 8.937 12.612 1.00 97.69 111 SER A C 1
ATOM 899 O O . SER A 1 111 ? -17.967 8.046 11.821 1.00 97.69 111 SER A O 1
ATOM 901 N N . SER A 1 112 ? -16.548 9.650 12.488 1.00 97.62 112 SER A N 1
ATOM 902 C CA . SER A 1 112 ? -15.586 9.431 11.401 1.00 97.62 112 SER A CA 1
ATOM 903 C C . SER A 1 112 ? -14.997 8.023 11.440 1.00 97.62 112 SER A C 1
ATOM 905 O O . SER A 1 112 ? -14.881 7.375 10.406 1.00 97.62 112 SER A O 1
ATOM 907 N N . ARG A 1 113 ? -14.655 7.531 12.634 1.00 98.19 113 ARG A N 1
ATOM 908 C CA . ARG A 1 113 ? -14.158 6.168 12.834 1.00 98.19 113 ARG A CA 1
ATOM 909 C C . ARG A 1 113 ? -15.169 5.123 12.371 1.00 98.19 113 ARG A C 1
ATOM 911 O O . ARG A 1 113 ? -14.794 4.232 11.618 1.00 98.19 113 ARG A O 1
ATOM 918 N N . ASN A 1 114 ? -16.431 5.253 12.780 1.00 98.06 114 ASN A N 1
ATOM 919 C CA . ASN A 1 114 ? -17.486 4.326 12.376 1.00 98.06 114 ASN A CA 1
ATOM 920 C C . ASN A 1 114 ? -17.667 4.345 10.855 1.00 98.06 114 ASN A C 1
ATOM 922 O O . ASN A 1 114 ? -17.550 3.298 10.234 1.00 98.06 114 ASN A O 1
ATOM 926 N N . GLN A 1 115 ? -17.790 5.529 10.247 1.00 98.19 115 GLN A N 1
ATOM 927 C CA . GLN A 1 115 ? -17.920 5.669 8.792 1.00 98.19 115 GLN A CA 1
ATOM 928 C C . GLN A 1 115 ? -16.768 5.019 8.015 1.00 98.19 115 GLN A C 1
ATOM 930 O O . GLN A 1 115 ? -17.005 4.389 6.984 1.00 98.19 115 GLN A O 1
ATOM 935 N N . ILE A 1 116 ? -15.522 5.168 8.483 1.00 98.31 116 ILE A N 1
ATOM 936 C CA . ILE A 1 116 ? -14.357 4.524 7.861 1.00 98.31 116 ILE A CA 1
ATOM 937 C C . ILE A 1 116 ? -14.496 3.005 7.955 1.00 98.31 116 ILE A C 1
ATOM 939 O O . ILE A 1 116 ? -14.451 2.335 6.928 1.00 98.31 116 ILE A O 1
ATOM 943 N N . ILE A 1 117 ? -14.694 2.471 9.161 1.00 98.31 117 ILE A N 1
ATOM 944 C CA . ILE A 1 117 ? -14.769 1.023 9.408 1.00 98.31 117 ILE A CA 1
ATOM 945 C C . ILE A 1 117 ? -15.917 0.389 8.620 1.00 98.31 117 ILE A C 1
ATOM 947 O O . ILE A 1 117 ? -15.719 -0.641 7.979 1.00 98.31 117 ILE A O 1
ATOM 951 N N . ASP A 1 118 ? -17.085 1.027 8.613 1.00 98.12 118 ASP A N 1
ATOM 952 C CA . ASP A 1 118 ? -18.265 0.541 7.900 1.00 98.12 118 ASP A CA 1
ATOM 953 C C . ASP A 1 118 ? -18.011 0.545 6.387 1.00 98.12 118 ASP A C 1
ATOM 955 O O . ASP A 1 118 ? -18.265 -0.449 5.716 1.00 98.12 118 ASP A O 1
ATOM 959 N N . SER A 1 119 ? -17.382 1.596 5.848 1.00 98.19 119 SER A N 1
ATOM 960 C CA . SER A 1 119 ? -17.031 1.636 4.422 1.00 98.19 119 SER A CA 1
ATOM 961 C C . SER A 1 119 ? -16.036 0.541 4.027 1.00 98.19 119 SER A C 1
ATOM 963 O O . SER A 1 119 ? -16.197 -0.077 2.978 1.00 98.19 119 SER A O 1
ATOM 965 N N . LEU A 1 120 ? -15.014 0.282 4.854 1.00 98.44 120 LEU A N 1
ATOM 966 C CA . LEU A 1 120 ? -14.046 -0.793 4.601 1.00 98.44 120 LEU A CA 1
ATOM 967 C C . LEU A 1 120 ? -14.691 -2.182 4.701 1.00 98.44 120 LEU A C 1
ATOM 969 O O . LEU A 1 120 ? -14.308 -3.092 3.965 1.00 98.44 120 LEU A O 1
ATOM 973 N N . SER A 1 121 ? -15.674 -2.338 5.587 1.00 98.00 121 SER A N 1
ATOM 974 C CA . SER A 1 121 ? -16.427 -3.585 5.751 1.00 98.00 121 SER A CA 1
ATOM 975 C C . SER A 1 121 ? -17.368 -3.828 4.569 1.00 98.00 121 SER A C 1
ATOM 977 O O . SER A 1 121 ? -17.404 -4.934 4.036 1.00 98.00 121 SER A O 1
ATOM 979 N N . ASN A 1 122 ? -18.040 -2.783 4.075 1.00 97.94 122 ASN A N 1
ATOM 980 C CA . ASN A 1 122 ? -18.961 -2.861 2.935 1.00 97.94 122 ASN A CA 1
ATOM 981 C C . ASN A 1 122 ? -18.281 -3.342 1.646 1.00 97.94 122 ASN A C 1
ATOM 983 O O . ASN A 1 122 ? -18.885 -4.058 0.855 1.00 97.94 122 ASN A O 1
ATOM 987 N N . VAL A 1 123 ? -17.008 -2.993 1.439 1.00 97.25 123 VAL A N 1
ATOM 988 C CA . VAL A 1 123 ? -16.218 -3.484 0.293 1.00 97.25 123 VAL A CA 1
ATOM 989 C C . VAL A 1 123 ? -15.434 -4.761 0.609 1.00 97.25 123 VAL A C 1
ATOM 991 O O . VAL A 1 123 ? -14.573 -5.169 -0.168 1.00 97.25 123 VAL A O 1
ATOM 994 N N . SER A 1 124 ? -15.709 -5.397 1.753 1.00 95.81 124 SER A N 1
ATOM 995 C CA . SER A 1 124 ? -15.031 -6.606 2.230 1.00 95.81 124 SER A CA 1
ATOM 996 C C . SER A 1 124 ? -13.507 -6.471 2.342 1.00 95.81 124 SER A C 1
ATOM 998 O O . SER A 1 124 ? -12.797 -7.470 2.231 1.00 95.81 124 SER A O 1
ATOM 1000 N N . ALA A 1 125 ? -12.981 -5.263 2.564 1.00 97.62 125 ALA A N 1
ATOM 1001 C CA . ALA A 1 125 ? -11.562 -5.061 2.864 1.00 97.62 125 ALA A CA 1
ATOM 1002 C C . ALA A 1 125 ? -11.254 -5.414 4.327 1.00 97.62 125 ALA A C 1
ATOM 1004 O O . ALA A 1 125 ? -10.199 -5.974 4.624 1.00 97.62 125 ALA A O 1
ATOM 1005 N N . LEU A 1 126 ? -12.201 -5.129 5.223 1.00 98.06 126 LEU A N 1
ATOM 1006 C CA . LEU A 1 126 ? -12.134 -5.407 6.653 1.00 98.06 126 LEU A CA 1
ATOM 1007 C C . LEU A 1 126 ? -13.256 -6.380 7.040 1.00 98.06 126 LEU A C 1
ATOM 1009 O O . LEU A 1 126 ? -14.386 -6.229 6.586 1.00 98.06 126 LEU A O 1
ATOM 1013 N N . LYS A 1 127 ? -12.950 -7.378 7.869 1.00 96.88 127 LYS A N 1
ATOM 1014 C CA . LYS A 1 127 ? -13.919 -8.352 8.392 1.00 96.88 127 LYS A CA 1
ATOM 1015 C C . LYS A 1 127 ? -13.838 -8.371 9.917 1.00 96.88 127 LYS A C 1
ATOM 1017 O O . LYS A 1 127 ? -12.747 -8.230 10.464 1.00 96.88 127 LYS A O 1
ATOM 1022 N N . LEU A 1 128 ? -14.978 -8.543 10.577 1.00 96.56 128 LEU A N 1
ATOM 1023 C CA . LEU A 1 128 ? -15.081 -8.796 12.014 1.00 96.56 128 LEU A CA 1
ATOM 1024 C C . LEU A 1 128 ? -15.552 -10.237 12.203 1.00 96.56 128 LEU A C 1
ATOM 1026 O O . LEU A 1 128 ? -16.528 -10.641 11.575 1.00 96.56 128 LEU A O 1
ATOM 1030 N N . ASP A 1 129 ? -14.863 -10.992 13.046 1.00 94.19 129 ASP A N 1
ATOM 1031 C CA . ASP A 1 129 ? -15.325 -12.287 13.543 1.00 94.19 129 ASP A CA 1
ATOM 1032 C C . ASP A 1 129 ? -15.246 -12.336 15.077 1.00 94.19 129 ASP A C 1
ATOM 1034 O O . ASP A 1 129 ? -15.026 -11.312 15.727 1.00 94.19 129 ASP A O 1
ATOM 1038 N N . GLU A 1 130 ? -15.438 -13.522 15.652 1.00 92.69 130 GLU A N 1
ATOM 1039 C CA . GLU A 1 130 ? -15.457 -13.753 17.100 1.00 92.69 130 GLU A CA 1
ATOM 1040 C C . GLU A 1 130 ? -14.184 -13.288 17.821 1.00 92.69 130 GLU A C 1
ATOM 1042 O O . GLU A 1 130 ? -14.255 -12.877 18.979 1.00 92.69 130 GLU A O 1
ATOM 1047 N N . LYS A 1 131 ? -13.015 -13.328 17.162 1.00 94.75 131 LYS A N 1
ATOM 1048 C CA . LYS A 1 131 ? -11.744 -12.909 17.774 1.00 94.75 131 LYS A CA 1
ATOM 1049 C C . LYS A 1 131 ? -11.492 -11.416 17.607 1.00 94.75 131 LYS A C 1
ATOM 1051 O O . LYS A 1 131 ? -10.853 -10.803 18.464 1.00 94.75 131 LYS A O 1
ATOM 1056 N N . GLY A 1 132 ? -11.959 -10.831 16.508 1.00 97.38 132 GLY A N 1
ATOM 1057 C CA . GLY A 1 132 ? -11.845 -9.402 16.254 1.00 97.38 132 GLY A CA 1
ATOM 1058 C C . GLY A 1 132 ? -11.706 -9.053 14.780 1.00 97.38 132 GLY A C 1
ATOM 1059 O O . GLY A 1 132 ? -12.154 -9.776 13.890 1.00 97.38 132 GLY A O 1
ATOM 1060 N N . TYR A 1 133 ? -11.108 -7.895 14.513 1.00 98.38 133 TYR A N 1
ATOM 1061 C CA . TYR A 1 133 ? -10.975 -7.384 13.156 1.00 98.38 133 TYR A CA 1
ATOM 1062 C C . TYR A 1 133 ? -9.774 -7.988 12.424 1.00 98.38 133 TYR A C 1
ATOM 1064 O O . TYR A 1 133 ? -8.665 -8.059 12.958 1.00 98.38 133 TYR A O 1
ATOM 1072 N N . LYS A 1 134 ? -9.979 -8.342 11.155 1.00 97.62 134 LYS A N 1
ATOM 1073 C CA . LYS A 1 134 ? -8.944 -8.820 10.233 1.00 97.62 134 LYS A CA 1
ATOM 1074 C C . LYS A 1 134 ? -9.063 -8.166 8.864 1.00 97.62 134 LYS A C 1
ATOM 1076 O O . LYS A 1 134 ? -10.169 -7.877 8.399 1.00 97.62 134 LYS A O 1
ATOM 1081 N N . LEU A 1 135 ? -7.928 -7.954 8.200 1.00 97.38 135 LEU A N 1
ATOM 1082 C CA . LEU A 1 135 ? -7.938 -7.614 6.776 1.00 97.38 135 LEU A CA 1
ATOM 1083 C C . LEU A 1 135 ? -8.266 -8.863 5.958 1.00 97.38 135 LEU A C 1
ATOM 1085 O O . LEU A 1 135 ? -7.855 -9.972 6.294 1.00 97.38 135 LEU A O 1
ATOM 1089 N N . ASN A 1 136 ? -9.030 -8.683 4.885 1.00 95.56 136 ASN A N 1
ATOM 1090 C CA . ASN A 1 136 ? -9.456 -9.800 4.057 1.00 95.56 136 ASN A CA 1
ATOM 1091 C C . ASN A 1 136 ? -8.249 -10.445 3.335 1.00 95.56 136 ASN A C 1
ATOM 1093 O O . ASN A 1 136 ? -7.577 -9.741 2.575 1.00 95.56 136 ASN A O 1
ATOM 1097 N N . PRO A 1 137 ? -7.993 -11.762 3.495 1.00 92.88 137 PRO A N 1
ATOM 1098 C CA . PRO A 1 137 ? -6.909 -12.466 2.795 1.00 92.88 137 PRO A CA 1
ATOM 1099 C C . PRO A 1 137 ? -7.073 -12.505 1.266 1.00 92.88 137 PRO A C 1
ATOM 1101 O O . PRO A 1 137 ? -6.108 -12.730 0.528 1.00 92.88 137 PRO A O 1
ATOM 1104 N N . ASP A 1 138 ? -8.272 -12.224 0.752 1.00 92.75 138 ASP A N 1
ATOM 1105 C CA . ASP A 1 138 ? -8.481 -12.014 -0.684 1.00 92.75 138 ASP A CA 1
ATOM 1106 C C . ASP A 1 138 ? -7.892 -10.694 -1.184 1.00 92.75 138 ASP A C 1
ATOM 1108 O O . ASP A 1 138 ? -7.739 -10.521 -2.385 1.00 92.75 138 ASP A O 1
ATOM 1112 N N . LEU A 1 139 ? -7.545 -9.774 -0.283 1.00 96.94 139 LEU A N 1
ATOM 1113 C CA . LEU A 1 139 ? -6.963 -8.473 -0.597 1.00 96.94 139 LEU A CA 1
ATOM 1114 C C . LEU A 1 139 ? -5.499 -8.393 -0.145 1.00 96.94 139 LEU A C 1
ATOM 1116 O O . LEU A 1 139 ? -4.619 -8.097 -0.955 1.00 96.94 139 LEU A O 1
ATOM 1120 N N . HIS A 1 140 ? -5.239 -8.702 1.131 1.00 97.94 140 HIS A N 1
ATOM 1121 C CA . HIS A 1 140 ? -3.908 -8.656 1.730 1.00 97.94 140 HIS A CA 1
ATOM 1122 C C . HIS A 1 140 ? -3.576 -9.918 2.516 1.00 97.94 140 HIS A C 1
ATOM 1124 O O . HIS A 1 140 ? -4.345 -10.354 3.365 1.00 97.94 140 HIS A O 1
ATOM 1130 N N . ILE A 1 141 ? -2.377 -10.455 2.296 1.00 96.06 141 ILE A N 1
ATOM 1131 C CA . ILE A 1 141 ? -1.881 -11.663 2.959 1.00 96.06 141 ILE A CA 1
ATOM 1132 C C . ILE A 1 141 ? -0.574 -11.332 3.662 1.00 96.06 141 ILE A C 1
ATOM 1134 O O . ILE A 1 141 ? 0.381 -10.908 3.022 1.00 96.06 141 ILE A O 1
ATOM 1138 N N . LYS A 1 142 ? -0.474 -11.591 4.962 1.00 94.31 142 LYS A N 1
ATOM 1139 C CA . LYS A 1 142 ? 0.816 -11.607 5.656 1.00 94.31 142 LYS A CA 1
ATOM 1140 C C . LYS A 1 142 ? 1.176 -13.053 5.935 1.00 94.31 142 LYS A C 1
ATOM 1142 O O . LYS A 1 142 ? 0.621 -13.649 6.843 1.00 94.31 142 LYS A O 1
ATOM 1147 N N . GLY A 1 143 ? 2.029 -13.653 5.118 1.00 88.94 143 GLY A N 1
ATOM 1148 C CA . GLY A 1 143 ? 2.196 -15.103 5.135 1.00 88.94 143 GLY A CA 1
ATOM 1149 C C . GLY A 1 143 ? 3.099 -15.610 4.023 1.00 88.94 143 GLY A C 1
ATOM 1150 O O . GLY A 1 143 ? 3.677 -14.825 3.271 1.00 88.94 143 GLY A O 1
ATOM 1151 N N . ALA A 1 144 ? 3.212 -16.930 3.916 1.00 85.19 144 ALA A N 1
ATOM 1152 C CA . ALA A 1 144 ? 3.857 -17.572 2.780 1.00 85.19 144 ALA A CA 1
ATOM 1153 C C . ALA A 1 144 ? 2.906 -17.571 1.573 1.00 85.19 144 ALA A C 1
ATOM 1155 O O . ALA A 1 144 ? 1.869 -18.225 1.595 1.00 85.19 144 ALA A O 1
ATOM 1156 N N . VAL A 1 145 ? 3.264 -16.834 0.524 1.00 87.69 145 VAL A N 1
ATOM 1157 C CA . VAL A 1 145 ? 2.557 -16.818 -0.762 1.00 87.69 145 VAL A CA 1
ATOM 1158 C C . VAL A 1 145 ? 3.562 -16.518 -1.878 1.00 87.69 145 VAL A C 1
ATOM 1160 O O . VAL A 1 145 ? 4.601 -15.899 -1.638 1.00 87.69 145 VAL A O 1
ATOM 1163 N N . ASN A 1 146 ? 3.282 -16.999 -3.086 1.00 82.50 146 ASN A N 1
ATOM 1164 C CA . ASN A 1 146 ? 4.058 -16.737 -4.294 1.00 82.50 146 ASN A CA 1
ATOM 1165 C C . ASN A 1 146 ? 3.099 -16.330 -5.413 1.00 82.50 146 ASN A C 1
ATOM 1167 O O . ASN A 1 146 ? 1.997 -16.861 -5.476 1.00 82.50 146 ASN A O 1
ATOM 1171 N N . GLY A 1 147 ? 3.544 -15.440 -6.293 1.00 87.69 147 GLY A N 1
ATOM 1172 C CA . GLY A 1 147 ? 2.757 -14.969 -7.427 1.00 87.69 147 GLY A CA 1
ATOM 1173 C C . GLY A 1 147 ? 3.373 -13.706 -8.011 1.00 87.69 147 GLY A C 1
ATOM 1174 O O . GLY A 1 147 ? 3.963 -12.914 -7.268 1.00 87.69 147 GLY A O 1
ATOM 1175 N N . LYS A 1 148 ? 3.288 -13.531 -9.334 1.00 89.69 148 LYS A N 1
ATOM 1176 C CA . LYS A 1 148 ? 3.740 -12.289 -9.980 1.00 89.69 148 LYS A CA 1
ATOM 1177 C C . LYS A 1 148 ? 2.733 -11.166 -9.717 1.00 89.69 148 LYS A C 1
ATOM 1179 O O . LYS A 1 148 ? 3.135 -10.024 -9.598 1.00 89.69 148 LYS A O 1
ATOM 1184 N N . GLU A 1 149 ? 1.453 -11.470 -9.534 1.00 93.50 149 GLU A N 1
ATOM 1185 C CA . GLU A 1 149 ? 0.315 -10.580 -9.226 1.00 93.50 149 GLU A CA 1
ATOM 1186 C C . GLU A 1 149 ? 0.323 -9.935 -7.832 1.00 93.50 149 GLU A C 1
ATOM 1188 O O . GLU A 1 149 ? -0.643 -9.281 -7.421 1.00 93.50 149 GLU A O 1
ATOM 1193 N N . LEU A 1 150 ? 1.416 -10.117 -7.095 1.00 96.56 150 LEU A N 1
ATOM 1194 C CA . LEU A 1 150 ? 1.574 -9.643 -5.734 1.00 96.56 150 LEU A CA 1
ATOM 1195 C C . LEU A 1 150 ? 2.551 -8.473 -5.668 1.00 96.56 150 LEU A C 1
ATOM 1197 O O . LEU A 1 150 ? 3.544 -8.403 -6.394 1.00 96.56 150 LEU A O 1
ATOM 1201 N N . ILE A 1 151 ? 2.296 -7.590 -4.711 1.00 97.94 151 ILE A N 1
ATOM 1202 C CA . ILE A 1 151 ? 3.222 -6.538 -4.305 1.00 97.94 151 ILE A CA 1
ATOM 1203 C C . ILE A 1 151 ? 3.479 -6.642 -2.805 1.00 97.94 151 ILE A C 1
ATOM 1205 O O . ILE A 1 151 ? 2.544 -6.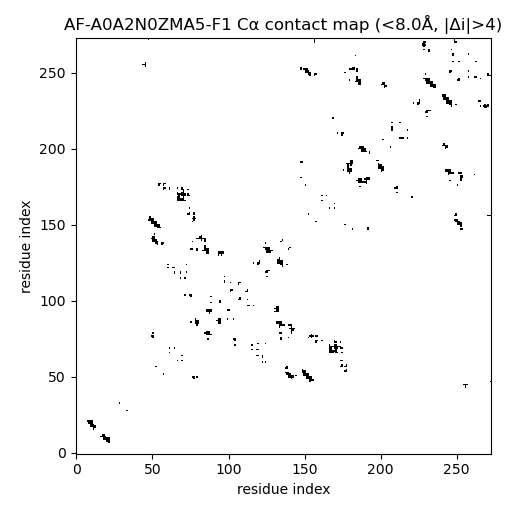764 -2.014 1.00 97.94 151 ILE A O 1
ATOM 1209 N N . LYS A 1 152 ? 4.747 -6.622 -2.397 1.00 97.69 152 LYS A N 1
ATOM 1210 C CA . LYS A 1 152 ? 5.137 -6.548 -0.987 1.00 97.69 152 LYS A CA 1
ATOM 1211 C C . LYS A 1 152 ? 4.900 -5.138 -0.471 1.00 97.69 152 LYS A C 1
ATOM 1213 O O . LYS A 1 152 ? 5.219 -4.175 -1.159 1.00 97.69 152 LYS A O 1
ATOM 1218 N N . LEU A 1 153 ? 4.419 -5.029 0.760 1.00 98.06 153 LEU A N 1
ATOM 1219 C CA . LEU A 1 153 ? 4.290 -3.786 1.507 1.00 98.06 153 LEU A CA 1
ATOM 1220 C C . LEU A 1 153 ? 5.045 -3.940 2.831 1.00 98.06 153 LEU A C 1
ATOM 1222 O O . LEU A 1 153 ? 4.637 -4.723 3.697 1.00 98.06 153 LEU A O 1
ATOM 1226 N N . PHE A 1 154 ? 6.165 -3.232 2.981 1.00 96.88 154 PHE A N 1
ATOM 1227 C CA . PHE A 1 154 ? 7.069 -3.402 4.122 1.00 96.88 154 PHE A CA 1
ATOM 1228 C C . PHE A 1 154 ? 6.531 -2.696 5.366 1.00 96.88 154 PHE A C 1
ATOM 1230 O O . PHE A 1 154 ? 6.398 -1.480 5.409 1.00 96.88 154 PHE A O 1
ATOM 1237 N N . SER A 1 155 ? 6.216 -3.462 6.410 1.00 94.56 155 SER A N 1
ATOM 1238 C CA . SER A 1 155 ? 5.481 -2.979 7.584 1.00 94.56 155 SER A CA 1
ATOM 1239 C C . SER A 1 155 ? 6.202 -1.844 8.317 1.00 94.56 155 SER A C 1
ATOM 1241 O O . SER A 1 155 ? 5.556 -0.876 8.712 1.00 94.56 155 SER A O 1
ATOM 1243 N N . THR A 1 156 ? 7.524 -1.936 8.494 1.00 93.88 156 THR A N 1
ATOM 1244 C CA . THR A 1 156 ? 8.315 -0.944 9.244 1.00 93.88 156 THR A CA 1
ATOM 1245 C C . THR A 1 156 ? 8.332 0.415 8.545 1.00 93.88 156 THR A C 1
ATOM 1247 O O . THR A 1 156 ? 7.954 1.430 9.131 1.00 93.88 156 THR A O 1
ATOM 1250 N N . THR A 1 157 ? 8.712 0.439 7.268 1.00 95.62 157 THR A N 1
ATOM 1251 C CA . THR A 1 157 ? 8.768 1.666 6.463 1.00 95.62 157 THR A CA 1
ATOM 1252 C C . THR A 1 157 ? 7.367 2.209 6.182 1.00 95.62 157 THR A C 1
ATOM 1254 O O . THR A 1 157 ? 7.174 3.423 6.182 1.00 95.62 157 THR A O 1
ATOM 1257 N N . LEU A 1 158 ? 6.357 1.341 6.063 1.00 95.50 158 LEU A N 1
ATOM 1258 C CA . LEU A 1 158 ? 4.965 1.749 5.889 1.00 95.50 158 LEU A CA 1
ATOM 1259 C C . LEU A 1 158 ? 4.370 2.425 7.134 1.00 95.50 158 LEU A C 1
ATOM 1261 O O . LEU A 1 158 ? 3.592 3.373 6.999 1.00 95.50 158 LEU A O 1
ATOM 1265 N N . LYS A 1 159 ? 4.752 1.998 8.349 1.00 94.19 159 LYS A N 1
ATOM 1266 C CA . LYS A 1 159 ? 4.400 2.718 9.590 1.00 94.19 159 LYS A CA 1
ATOM 1267 C C . LYS A 1 159 ? 4.983 4.129 9.587 1.00 94.19 159 LYS A C 1
ATOM 1269 O O . LYS A 1 159 ? 4.259 5.076 9.879 1.00 94.19 159 LYS A O 1
ATOM 1274 N N . LYS A 1 160 ? 6.255 4.279 9.197 1.00 94.75 160 LYS A N 1
ATOM 1275 C CA . LYS A 1 160 ? 6.906 5.593 9.062 1.00 94.75 160 LYS A CA 1
ATOM 1276 C C . LYS A 1 160 ? 6.186 6.468 8.032 1.00 94.75 160 LYS A C 1
ATOM 1278 O O . LYS A 1 160 ? 5.747 7.565 8.362 1.00 94.75 160 LYS A O 1
ATOM 1283 N N . LEU A 1 161 ? 5.942 5.932 6.835 1.00 95.44 161 LEU A N 1
ATOM 1284 C CA . LEU A 1 161 ? 5.200 6.610 5.769 1.00 95.44 161 LEU A CA 1
ATOM 1285 C C . LEU A 1 161 ? 3.810 7.086 6.232 1.00 95.44 161 LEU A C 1
ATOM 1287 O O . LEU A 1 161 ? 3.362 8.173 5.869 1.00 95.44 161 LEU A O 1
ATOM 1291 N N . SER A 1 162 ? 3.135 6.289 7.065 1.00 93.88 162 SER A N 1
ATOM 1292 C CA . SER A 1 162 ? 1.805 6.597 7.605 1.00 93.88 162 SER A CA 1
ATOM 1293 C C . SER A 1 162 ? 1.773 7.787 8.573 1.00 93.88 162 SER A C 1
ATOM 1295 O O . SER A 1 162 ? 0.685 8.320 8.829 1.00 93.88 162 SER A O 1
ATOM 1297 N N . ASN A 1 163 ? 2.933 8.195 9.092 1.00 90.88 163 ASN A N 1
ATOM 1298 C CA . ASN A 1 163 ? 3.111 9.399 9.903 1.00 90.88 163 ASN A CA 1
ATOM 1299 C C . ASN A 1 163 ? 3.456 10.624 9.039 1.00 90.88 163 ASN A C 1
ATOM 1301 O O . ASN A 1 163 ? 3.039 11.734 9.362 1.00 90.88 163 ASN A O 1
ATOM 1305 N N . ASP A 1 164 ? 4.147 10.426 7.912 1.00 91.44 164 ASP A N 1
ATOM 1306 C CA . ASP A 1 164 ? 4.586 11.510 7.018 1.00 91.44 164 ASP A CA 1
ATOM 1307 C C . ASP A 1 164 ? 3.473 12.002 6.071 1.00 91.44 164 ASP A C 1
ATOM 1309 O O . ASP A 1 164 ? 3.478 13.144 5.577 1.00 91.44 164 ASP A O 1
ATOM 1313 N N . LEU A 1 165 ? 2.511 11.125 5.772 1.00 95.38 165 LEU A N 1
ATOM 1314 C CA . LEU A 1 165 ? 1.442 11.366 4.812 1.00 95.38 165 LEU A CA 1
ATOM 1315 C C . LEU A 1 165 ? 0.055 11.389 5.451 1.00 95.38 165 LEU A C 1
ATOM 1317 O O . LEU A 1 165 ? -0.292 10.600 6.329 1.00 95.38 165 LEU A O 1
ATOM 1321 N N . GLN A 1 166 ? -0.785 12.277 4.919 1.00 95.56 166 GLN A N 1
ATOM 1322 C CA . GLN A 1 166 ? -2.203 12.296 5.259 1.00 95.56 166 GLN A CA 1
ATOM 1323 C C . GLN A 1 166 ? -2.920 11.080 4.651 1.00 95.56 166 GLN A C 1
ATOM 1325 O O . GLN A 1 166 ? -2.503 10.596 3.596 1.00 95.56 166 GLN A O 1
ATOM 1330 N N . PRO A 1 167 ? -4.041 10.610 5.233 1.00 96.94 167 PRO A N 1
ATOM 1331 C CA . PRO A 1 167 ? -4.756 9.441 4.719 1.00 96.94 167 PRO A CA 1
ATOM 1332 C C . PRO A 1 167 ? -5.142 9.533 3.234 1.00 96.94 167 PRO A C 1
ATOM 1334 O O . PRO A 1 167 ? -5.030 8.549 2.521 1.00 96.94 167 PRO A O 1
ATOM 1337 N N . ALA A 1 168 ? -5.510 10.709 2.718 1.00 96.56 168 ALA A N 1
ATOM 1338 C CA . ALA A 1 168 ? -5.767 10.866 1.281 1.00 96.56 168 ALA A CA 1
ATOM 1339 C C . ALA A 1 168 ? -4.507 10.624 0.422 1.00 96.56 168 ALA A C 1
ATOM 1341 O O . ALA A 1 168 ? -4.576 9.941 -0.592 1.00 96.56 168 ALA A O 1
ATOM 1342 N N . GLN A 1 169 ? -3.339 11.098 0.866 1.00 97.19 169 GLN A N 1
ATOM 1343 C CA . GLN A 1 169 ? -2.065 10.893 0.162 1.00 97.19 169 GLN A CA 1
ATOM 1344 C C . GLN A 1 169 ? -1.630 9.421 0.186 1.00 97.19 169 GLN A C 1
ATOM 1346 O O . GLN A 1 169 ? -1.166 8.897 -0.822 1.00 97.19 169 GLN A O 1
ATOM 1351 N N . LEU A 1 170 ? -1.840 8.733 1.313 1.00 98.19 170 LEU A N 1
ATOM 1352 C CA . LEU A 1 170 ? -1.670 7.278 1.402 1.00 98.19 170 LEU A CA 1
ATOM 1353 C C . LEU A 1 170 ? -2.624 6.545 0.452 1.00 98.19 170 LEU A C 1
ATOM 1355 O O . LEU A 1 170 ? -2.255 5.540 -0.144 1.00 98.19 170 LEU A O 1
ATOM 1359 N N . GLY A 1 171 ? -3.837 7.066 0.282 1.00 98.06 171 GLY A N 1
ATOM 1360 C CA . GLY A 1 171 ? -4.811 6.536 -0.660 1.00 98.06 171 GLY A CA 1
ATOM 1361 C C . GLY A 1 171 ? -4.386 6.663 -2.115 1.00 98.06 171 GLY A C 1
ATOM 1362 O O . GLY A 1 171 ? -4.587 5.717 -2.869 1.00 98.06 171 GLY A O 1
ATOM 1363 N N . TYR A 1 172 ? -3.753 7.774 -2.502 1.00 98.06 172 TYR A N 1
ATOM 1364 C CA . TYR A 1 172 ? -3.163 7.901 -3.836 1.00 98.06 172 TYR A CA 1
ATOM 1365 C C . TYR A 1 172 ? -2.090 6.836 -4.071 1.00 98.06 172 TYR A C 1
ATOM 1367 O O . TYR A 1 172 ? -2.129 6.151 -5.086 1.00 98.06 172 TYR A O 1
ATOM 1375 N N . LEU A 1 173 ? -1.186 6.622 -3.107 1.00 98.06 173 LEU A N 1
ATOM 1376 C CA . LEU A 1 173 ? -0.178 5.559 -3.215 1.00 98.06 173 LEU A CA 1
ATOM 1377 C C . LEU A 1 173 ? -0.815 4.175 -3.325 1.00 98.06 173 LEU A C 1
ATOM 1379 O O . LEU A 1 173 ? -0.417 3.389 -4.176 1.00 98.06 173 LEU A O 1
ATOM 1383 N N . TYR A 1 174 ? -1.829 3.895 -2.503 1.00 98.38 174 TYR A N 1
ATOM 1384 C CA . TYR A 1 174 ? -2.548 2.625 -2.534 1.00 98.38 174 TYR A CA 1
ATOM 1385 C C . TYR A 1 174 ? -3.189 2.358 -3.906 1.00 98.38 174 TYR A C 1
ATOM 1387 O O . TYR A 1 174 ? -3.073 1.256 -4.434 1.00 98.38 174 TYR A O 1
ATOM 1395 N N . LYS A 1 175 ? -3.788 3.389 -4.518 1.00 97.88 175 LYS A N 1
ATOM 1396 C CA . LYS A 1 175 ? -4.374 3.328 -5.867 1.00 97.88 175 LYS A CA 1
ATOM 1397 C C . LYS A 1 175 ? -3.342 3.104 -6.977 1.00 97.88 175 LYS A C 1
ATOM 1399 O O . LYS A 1 175 ? -3.703 2.575 -8.021 1.00 97.88 175 LYS A O 1
ATOM 1404 N N . LEU A 1 176 ? -2.080 3.481 -6.761 1.00 97.94 176 LEU A N 1
ATOM 1405 C CA . LEU A 1 176 ? -0.994 3.279 -7.726 1.00 97.94 176 LEU A CA 1
ATOM 1406 C C . LEU A 1 176 ? -0.351 1.889 -7.640 1.00 97.94 176 LEU A C 1
ATOM 1408 O O . LEU A 1 176 ? 0.301 1.474 -8.594 1.00 97.94 176 LEU A O 1
ATOM 1412 N N . LEU A 1 177 ? -0.540 1.146 -6.543 1.00 98.31 177 LEU A N 1
ATOM 1413 C CA . LEU A 1 177 ? 0.076 -0.177 -6.366 1.00 98.31 177 LEU A CA 1
ATOM 1414 C C . LEU A 1 177 ? -0.217 -1.170 -7.506 1.00 98.31 177 LEU A C 1
ATOM 1416 O O . LEU A 1 177 ? 0.718 -1.868 -7.896 1.00 98.31 177 LEU A O 1
ATOM 1420 N N . PRO A 1 178 ? -1.441 -1.239 -8.077 1.00 98.31 178 PRO A N 1
ATOM 1421 C CA . PRO A 1 178 ? -1.740 -2.128 -9.199 1.00 98.31 178 PRO A CA 1
ATOM 1422 C C . PRO A 1 178 ? -0.986 -1.797 -10.487 1.00 98.31 178 PRO A C 1
ATOM 1424 O O . PRO A 1 178 ? -1.021 -2.593 -11.409 1.00 98.31 178 PRO A O 1
ATOM 1427 N N . PHE A 1 179 ? -0.311 -0.653 -10.564 1.00 98.25 179 PHE A N 1
ATOM 1428 C CA . PHE A 1 179 ? 0.399 -0.187 -11.754 1.00 98.25 179 PHE A CA 1
ATOM 1429 C C . PHE A 1 179 ? 1.922 -0.310 -11.615 1.00 98.25 179 PHE A C 1
ATOM 1431 O O . PHE A 1 179 ? 2.669 0.122 -12.486 1.00 98.25 179 PHE A O 1
ATOM 1438 N N . VAL A 1 180 ? 2.419 -0.881 -10.516 1.00 98.25 180 VAL A N 1
ATOM 1439 C CA . VAL A 1 180 ? 3.860 -1.061 -10.305 1.00 98.25 180 VAL A CA 1
ATOM 1440 C C . VAL A 1 180 ? 4.343 -2.254 -11.118 1.00 98.25 180 VAL A C 1
ATOM 1442 O O . VAL A 1 180 ? 3.865 -3.362 -10.917 1.00 98.25 180 VAL A O 1
ATOM 1445 N N . HIS A 1 181 ? 5.308 -2.051 -12.005 1.00 97.50 181 HIS A N 1
ATOM 1446 C CA . HIS A 1 181 ? 5.896 -3.060 -12.876 1.00 97.50 181 HIS A CA 1
ATOM 1447 C C . HIS A 1 181 ? 6.663 -4.135 -12.097 1.00 97.50 181 HIS A C 1
ATOM 1449 O O . HIS A 1 181 ? 7.329 -3.826 -11.107 1.00 97.50 181 HIS A O 1
ATOM 1455 N N . TYR A 1 182 ? 6.585 -5.394 -12.543 1.00 96.31 182 TYR A N 1
ATOM 1456 C CA . TYR A 1 182 ? 7.154 -6.533 -11.815 1.00 96.31 182 TYR A CA 1
ATOM 1457 C C . TYR A 1 182 ? 8.679 -6.458 -11.719 1.00 96.31 182 TYR A C 1
ATOM 1459 O O . TYR A 1 182 ? 9.227 -6.608 -10.628 1.00 96.31 182 TYR A O 1
ATOM 1467 N N . GLU A 1 183 ? 9.360 -6.194 -12.837 1.00 93.00 183 GLU A N 1
ATOM 1468 C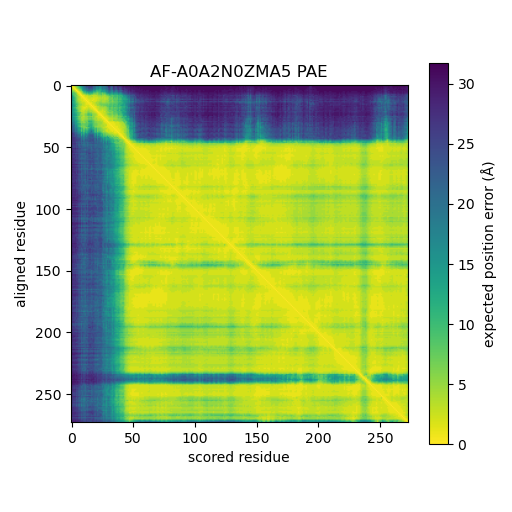 CA . GLU A 1 183 ? 10.826 -6.238 -12.876 1.00 93.00 183 GLU A CA 1
ATOM 1469 C C . GLU A 1 183 ? 11.486 -4.940 -12.413 1.00 93.00 183 GLU A C 1
ATOM 1471 O O . GLU A 1 183 ? 12.506 -4.966 -11.729 1.00 93.00 183 GLU A O 1
ATOM 1476 N N . THR A 1 184 ? 10.896 -3.800 -12.769 1.00 94.00 184 THR A N 1
ATOM 1477 C CA . THR A 1 184 ? 11.560 -2.488 -12.685 1.00 94.00 184 THR A CA 1
ATOM 1478 C C . THR A 1 184 ? 11.014 -1.604 -11.571 1.00 94.00 184 THR A C 1
ATOM 1480 O O . THR A 1 184 ? 11.588 -0.553 -11.295 1.00 94.00 184 THR A O 1
ATOM 1483 N N . ASN A 1 185 ? 9.897 -1.990 -10.940 1.00 96.06 185 ASN A N 1
ATOM 1484 C CA . ASN A 1 185 ? 9.202 -1.176 -9.939 1.00 96.06 185 ASN A CA 1
ATOM 1485 C C . ASN A 1 185 ? 8.741 0.212 -10.470 1.00 96.06 185 ASN A C 1
ATOM 1487 O O . ASN A 1 185 ? 8.446 1.122 -9.690 1.00 96.06 185 ASN A O 1
ATOM 1491 N N . LEU A 1 186 ? 8.676 0.366 -11.798 1.00 96.44 186 LEU A N 1
ATOM 1492 C CA . LEU A 1 186 ? 8.168 1.529 -12.532 1.00 96.44 186 LEU A CA 1
ATOM 1493 C C . LEU A 1 186 ? 6.635 1.567 -12.503 1.00 96.44 186 LEU A C 1
ATOM 1495 O O . LEU A 1 186 ? 5.998 0.524 -12.567 1.00 96.44 186 LEU A O 1
ATOM 1499 N N . ILE A 1 187 ? 6.024 2.746 -12.470 1.00 97.50 187 ILE A N 1
ATOM 1500 C CA . ILE A 1 187 ? 4.574 2.900 -12.630 1.00 97.50 187 ILE A CA 1
ATOM 1501 C C . ILE A 1 187 ? 4.220 2.869 -14.130 1.00 97.50 187 ILE A C 1
ATOM 1503 O O . ILE A 1 187 ? 4.669 3.722 -14.898 1.00 97.50 187 ILE A O 1
ATOM 1507 N N . CYS A 1 188 ? 3.421 1.889 -14.550 1.00 96.81 188 CYS A N 1
ATOM 1508 C CA . CYS A 1 188 ? 3.067 1.609 -15.947 1.00 96.81 188 CYS A CA 1
ATOM 1509 C C . CYS A 1 188 ? 1.654 1.016 -16.075 1.00 96.81 188 CYS A C 1
ATOM 1511 O O . CYS A 1 188 ? 1.087 0.513 -15.104 1.00 96.81 188 CYS A O 1
ATOM 1513 N N . ILE A 1 189 ? 1.071 1.094 -17.273 1.00 96.19 189 ILE A N 1
ATOM 1514 C CA . ILE A 1 189 ? -0.283 0.584 -17.545 1.00 96.19 189 ILE A CA 1
ATOM 1515 C C . ILE A 1 189 ? -0.316 -0.946 -17.675 1.00 96.19 189 ILE A C 1
ATOM 1517 O O . ILE A 1 189 ? -1.316 -1.569 -17.321 1.00 96.19 189 ILE A O 1
ATOM 1521 N N . ASN A 1 190 ? 0.791 -1.547 -18.119 1.00 96.44 190 ASN A N 1
ATOM 1522 C CA . ASN A 1 190 ? 0.998 -2.980 -18.314 1.00 96.44 190 ASN A CA 1
ATOM 1523 C C . ASN A 1 190 ? 2.037 -3.534 -17.312 1.00 96.44 190 ASN A C 1
ATOM 1525 O O . ASN A 1 190 ? 3.131 -3.948 -17.687 1.00 96.44 190 ASN A O 1
ATOM 1529 N N . PRO A 1 191 ? 1.710 -3.606 -16.008 1.00 97.06 191 PRO A N 1
ATOM 1530 C CA . PRO A 1 191 ? 2.651 -3.968 -14.941 1.00 97.06 191 PRO A CA 1
ATOM 1531 C C . PRO A 1 191 ? 3.216 -5.393 -15.035 1.00 97.06 191 PRO A C 1
ATOM 1533 O O . PRO A 1 191 ? 4.126 -5.740 -14.280 1.00 97.06 191 PRO A O 1
ATOM 1536 N N . HIS A 1 192 ? 2.661 -6.230 -15.905 1.00 96.19 192 HIS A N 1
ATOM 1537 C CA . HIS A 1 192 ? 3.063 -7.616 -16.123 1.00 96.19 192 HIS A CA 1
ATOM 1538 C C . HIS A 1 192 ? 3.838 -7.836 -17.425 1.00 96.19 192 HIS A C 1
ATOM 1540 O O . HIS A 1 192 ? 4.160 -8.984 -17.713 1.00 96.19 192 HIS A O 1
ATOM 1546 N N . GLU A 1 193 ? 4.108 -6.777 -18.190 1.00 96.94 193 GLU A N 1
ATOM 1547 C CA . GLU A 1 193 ? 4.878 -6.868 -19.427 1.00 96.94 193 GLU A CA 1
ATOM 1548 C C . GLU A 1 193 ? 6.272 -7.459 -19.163 1.00 96.94 193 GLU A C 1
ATOM 1550 O O . GLU A 1 193 ? 6.951 -7.094 -18.207 1.00 96.94 193 GLU A O 1
ATOM 1555 N N . GLU A 1 194 ? 6.691 -8.419 -19.980 1.00 93.56 194 GLU A N 1
ATOM 1556 C CA . GLU A 1 194 ? 8.000 -9.065 -19.826 1.00 93.56 194 GLU A CA 1
ATOM 1557 C C . GLU A 1 194 ? 9.030 -8.436 -20.771 1.00 93.56 194 GLU A C 1
ATOM 1559 O O . GLU A 1 194 ? 10.218 -8.352 -20.445 1.00 93.56 194 GLU A O 1
ATOM 1564 N N . GLU A 1 195 ? 8.578 -7.925 -21.917 1.00 92.94 195 GLU A N 1
ATOM 1565 C CA . GLU A 1 195 ? 9.422 -7.261 -22.898 1.00 92.94 195 GLU A CA 1
ATOM 1566 C C . GLU A 1 195 ? 9.650 -5.797 -22.506 1.00 92.94 195 GLU A C 1
ATOM 1568 O O . GLU A 1 195 ? 8.766 -4.948 -22.598 1.00 92.94 195 GLU A O 1
ATOM 1573 N N . THR A 1 196 ? 10.878 -5.468 -22.095 1.00 85.81 196 THR A N 1
ATOM 1574 C CA . THR A 1 196 ? 11.208 -4.139 -21.541 1.00 85.81 196 THR A CA 1
ATOM 1575 C C . THR A 1 196 ? 10.886 -2.979 -22.492 1.00 85.81 196 THR A C 1
ATOM 1577 O O . THR A 1 196 ? 10.498 -1.903 -22.040 1.00 85.81 196 THR A O 1
ATOM 1580 N N . GLU A 1 197 ? 11.012 -3.194 -23.801 1.00 89.00 197 GLU A N 1
ATOM 1581 C CA . GLU A 1 197 ? 10.719 -2.197 -24.840 1.00 89.00 197 GLU A CA 1
ATOM 1582 C C . GLU A 1 197 ? 9.217 -1.921 -25.007 1.00 89.00 197 GLU A C 1
ATOM 1584 O O . GLU A 1 197 ? 8.842 -0.854 -25.488 1.00 89.00 197 GLU A O 1
ATOM 1589 N N . LYS A 1 198 ? 8.360 -2.849 -24.564 1.00 93.81 198 LYS A N 1
ATOM 1590 C CA . LYS A 1 198 ? 6.897 -2.734 -24.610 1.00 93.81 198 LYS A CA 1
ATOM 1591 C C . LYS A 1 198 ? 6.299 -2.167 -23.322 1.00 93.81 198 LYS A C 1
ATOM 1593 O O . LYS A 1 198 ? 5.084 -2.026 -23.224 1.00 93.81 198 LYS A O 1
ATOM 1598 N N . ILE A 1 199 ? 7.116 -1.835 -22.319 1.00 93.06 199 ILE A N 1
ATOM 1599 C CA . ILE A 1 199 ? 6.612 -1.252 -21.071 1.00 93.06 199 ILE A CA 1
ATOM 1600 C C . ILE A 1 199 ? 6.070 0.155 -21.341 1.00 93.06 199 ILE A C 1
ATOM 1602 O O . ILE A 1 199 ? 6.810 1.094 -21.645 1.00 93.06 199 ILE A O 1
ATOM 1606 N N . GLU A 1 200 ? 4.771 0.320 -21.124 1.00 94.38 200 GLU A N 1
ATOM 1607 C CA . GLU A 1 200 ? 4.039 1.562 -21.329 1.00 94.38 200 GLU A CA 1
ATOM 1608 C C . GLU A 1 200 ? 3.928 2.321 -20.000 1.00 94.38 200 GLU A C 1
ATOM 1610 O O . GLU A 1 200 ? 3.052 2.086 -19.161 1.00 94.38 200 GLU A O 1
ATOM 1615 N N . TYR A 1 201 ? 4.878 3.224 -19.764 1.00 92.88 201 TYR A N 1
ATOM 1616 C CA . TYR A 1 201 ? 4.959 3.966 -18.510 1.00 92.88 201 TYR A CA 1
ATOM 1617 C C . TYR A 1 201 ? 3.829 4.995 -18.368 1.00 92.88 201 TYR A C 1
ATOM 1619 O O . TYR A 1 201 ? 3.399 5.629 -19.330 1.00 92.88 201 TYR A O 1
ATOM 1627 N N . LEU A 1 202 ? 3.369 5.205 -17.133 1.00 93.38 202 LEU A N 1
ATOM 1628 C CA . LEU A 1 202 ? 2.360 6.219 -16.842 1.00 93.38 202 LEU A CA 1
ATOM 1629 C C . LEU A 1 202 ? 3.045 7.558 -16.589 1.00 93.38 202 LEU A C 1
ATOM 1631 O O . LEU A 1 202 ? 3.725 7.753 -15.578 1.00 93.38 202 LEU A O 1
ATOM 1635 N N . ASN A 1 203 ? 2.848 8.493 -17.514 1.00 89.62 203 ASN A N 1
ATOM 1636 C CA . ASN A 1 203 ? 3.262 9.873 -17.317 1.00 89.62 203 ASN A CA 1
ATOM 1637 C C . ASN A 1 203 ? 2.383 10.569 -16.259 1.00 89.62 203 ASN A C 1
ATOM 1639 O O . ASN A 1 203 ? 1.379 10.038 -15.776 1.00 89.62 203 ASN A O 1
ATOM 1643 N N . GLN A 1 204 ? 2.749 11.801 -15.912 1.00 89.94 204 GLN A N 1
ATOM 1644 C CA . GLN A 1 204 ? 2.034 12.572 -14.901 1.00 89.94 204 GLN A CA 1
ATOM 1645 C C . GLN A 1 204 ? 0.542 12.747 -15.222 1.00 89.94 204 GLN A C 1
ATOM 1647 O O . GLN A 1 204 ? -0.283 12.620 -14.322 1.00 89.94 204 GLN A O 1
ATOM 1652 N N . LYS A 1 205 ? 0.185 13.022 -16.482 1.00 90.62 205 LYS A N 1
ATOM 1653 C CA . LYS A 1 205 ? -1.213 13.219 -16.890 1.00 90.62 205 LYS A CA 1
ATOM 1654 C C . LYS A 1 205 ? -2.036 11.948 -16.658 1.00 90.62 205 LYS A C 1
ATOM 1656 O O . LYS A 1 205 ? -3.094 12.016 -16.044 1.00 90.62 205 LYS A O 1
ATOM 1661 N N . ALA A 1 206 ? -1.510 10.793 -17.056 1.00 92.62 206 ALA A N 1
ATOM 1662 C CA . ALA A 1 206 ? -2.179 9.514 -16.851 1.00 92.62 206 ALA A CA 1
ATOM 1663 C C . ALA A 1 206 ? -2.309 9.162 -15.356 1.00 92.62 206 ALA A C 1
ATOM 1665 O O . ALA A 1 206 ? -3.350 8.680 -14.915 1.00 92.62 206 ALA A O 1
ATOM 1666 N N . ILE A 1 207 ? -1.291 9.470 -14.539 1.00 93.81 207 ILE A N 1
ATOM 1667 C CA . ILE A 1 207 ? -1.377 9.322 -13.076 1.00 93.81 207 ILE A CA 1
ATOM 1668 C C . ILE A 1 207 ? -2.511 10.184 -12.506 1.00 93.81 207 ILE A C 1
ATOM 1670 O O . ILE A 1 207 ? -3.264 9.721 -11.654 1.00 93.81 207 ILE A O 1
ATOM 1674 N N . ILE A 1 208 ? -2.650 11.427 -12.967 1.00 93.56 208 ILE A N 1
ATOM 1675 C CA . ILE A 1 208 ? -3.700 12.350 -12.515 1.00 93.56 208 ILE A CA 1
ATOM 1676 C C . ILE A 1 208 ? -5.089 11.792 -12.816 1.00 93.56 208 ILE A C 1
ATOM 1678 O O . ILE A 1 208 ? -5.945 11.773 -11.931 1.00 93.56 208 ILE A O 1
ATOM 1682 N N . GLU A 1 209 ? -5.279 11.285 -14.033 1.00 93.56 209 GLU A N 1
ATOM 1683 C CA . GLU A 1 209 ? -6.524 10.652 -14.470 1.00 93.56 209 GLU A CA 1
ATOM 1684 C C . GLU A 1 209 ? -6.857 9.418 -13.617 1.00 93.56 209 GLU A C 1
ATOM 1686 O O . GLU A 1 209 ? -7.972 9.309 -13.108 1.00 93.56 209 GLU A O 1
ATOM 1691 N N . ILE A 1 210 ? -5.878 8.542 -13.359 1.00 93.19 210 ILE A N 1
ATOM 1692 C CA . ILE A 1 210 ? -6.046 7.357 -12.497 1.00 93.19 210 ILE A CA 1
ATOM 1693 C C . ILE A 1 210 ? -6.417 7.744 -11.061 1.00 93.19 210 ILE A C 1
ATOM 1695 O O . ILE A 1 210 ? -7.241 7.089 -10.415 1.00 93.19 210 ILE A O 1
ATOM 1699 N N . LEU A 1 211 ? -5.790 8.791 -10.525 1.00 93.88 211 LEU A N 1
ATOM 1700 C CA . LEU A 1 211 ? -6.032 9.234 -9.155 1.00 93.88 211 LEU A CA 1
ATOM 1701 C C . LEU A 1 211 ? -7.360 9.988 -9.002 1.00 93.88 211 LEU A C 1
ATOM 1703 O O . LEU A 1 211 ? -7.896 10.020 -7.888 1.00 93.88 211 LEU A O 1
ATOM 1707 N N . GLY A 1 212 ? -7.891 10.553 -10.092 1.00 92.38 212 GLY A N 1
ATOM 1708 C CA . GLY A 1 212 ? -9.127 11.333 -10.103 1.00 92.38 212 GLY A CA 1
ATOM 1709 C C . GLY A 1 212 ? -9.010 12.623 -9.292 1.00 92.38 212 GLY A C 1
ATOM 1710 O O . GLY A 1 212 ? -9.915 12.954 -8.528 1.00 92.38 212 GLY A O 1
ATOM 1711 N N . ILE A 1 213 ? -7.869 13.307 -9.395 1.00 91.94 213 ILE A N 1
ATOM 1712 C CA . ILE A 1 213 ? -7.574 14.548 -8.664 1.00 91.94 213 ILE 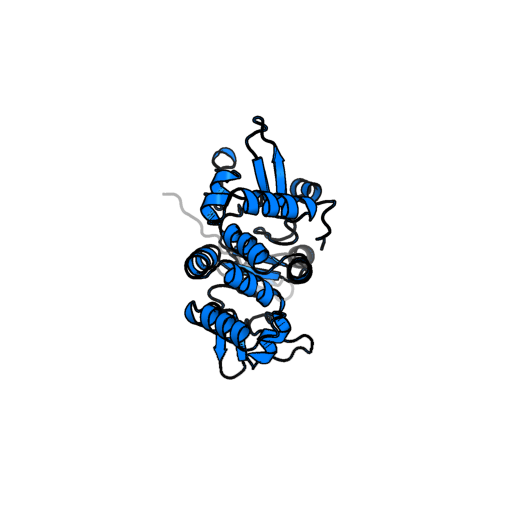A CA 1
ATOM 1713 C C . ILE A 1 213 ? -7.221 15.678 -9.618 1.00 91.94 213 ILE A C 1
ATOM 1715 O O . ILE A 1 213 ? -6.873 15.437 -10.769 1.00 91.94 213 ILE A O 1
ATOM 1719 N N . ASP A 1 214 ? -7.292 16.921 -9.152 1.00 92.38 214 ASP A N 1
ATOM 1720 C CA . ASP A 1 214 ? -6.883 18.057 -9.967 1.00 92.38 214 ASP A CA 1
ATOM 1721 C C . ASP A 1 214 ? -5.355 18.115 -10.152 1.00 92.38 214 ASP A C 1
ATOM 1723 O O . ASP A 1 214 ? -4.561 17.589 -9.361 1.00 92.38 214 ASP A O 1
ATOM 1727 N N . ASN A 1 215 ? -4.937 18.805 -11.215 1.00 90.00 215 ASN A N 1
ATOM 1728 C CA . ASN A 1 215 ? -3.527 18.963 -11.562 1.00 90.00 215 ASN A CA 1
ATOM 1729 C C . ASN A 1 215 ? -2.705 19.603 -10.435 1.00 90.00 215 ASN A C 1
ATOM 1731 O O . ASN A 1 215 ? -1.534 19.259 -10.256 1.00 90.00 215 ASN A O 1
ATOM 1735 N N . THR A 1 216 ? -3.269 20.553 -9.690 1.00 92.25 216 THR A N 1
ATOM 1736 C CA . THR A 1 216 ? -2.540 21.286 -8.654 1.00 92.25 216 THR A CA 1
ATOM 1737 C C . THR A 1 216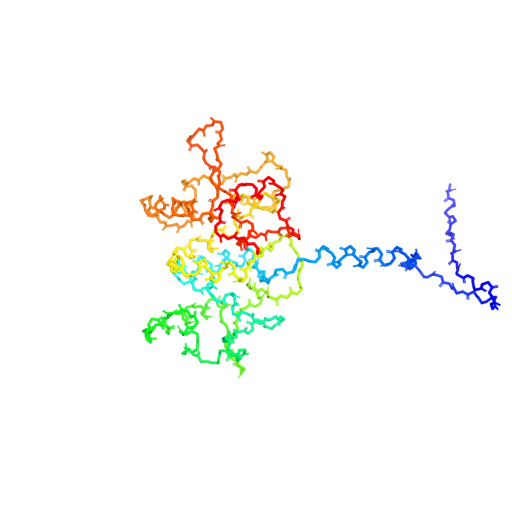 ? -2.228 20.373 -7.472 1.00 92.25 216 THR A C 1
ATOM 1739 O O . THR A 1 216 ? -1.082 20.329 -7.014 1.00 92.25 216 THR A O 1
ATOM 1742 N N . ASP A 1 217 ? -3.200 19.598 -7.005 1.00 90.69 217 ASP A N 1
ATOM 1743 C CA . ASP A 1 217 ? -3.009 18.671 -5.895 1.00 90.69 217 ASP A CA 1
ATOM 1744 C C . ASP A 1 217 ? -2.164 17.456 -6.278 1.00 90.69 217 ASP A C 1
ATOM 1746 O O . ASP A 1 217 ? -1.326 17.020 -5.480 1.00 90.69 217 ASP A O 1
ATOM 1750 N N . ALA A 1 218 ? -2.267 16.978 -7.518 1.00 89.44 218 ALA A N 1
ATOM 1751 C CA . ALA A 1 218 ? -1.362 15.959 -8.032 1.00 89.44 218 ALA A CA 1
ATOM 1752 C C . ALA A 1 218 ? 0.092 16.426 -8.080 1.00 89.44 218 ALA A C 1
ATOM 1754 O O . ALA A 1 218 ? 0.982 15.717 -7.613 1.00 89.44 218 ALA A O 1
ATOM 1755 N N . ASN A 1 219 ? 0.341 17.639 -8.583 1.00 90.81 219 ASN A N 1
ATOM 1756 C CA . ASN A 1 219 ? 1.676 18.236 -8.600 1.00 90.81 219 ASN A CA 1
ATOM 1757 C C . ASN A 1 219 ? 2.264 18.332 -7.186 1.00 90.81 219 ASN A C 1
ATOM 1759 O O . ASN A 1 219 ? 3.411 17.943 -6.953 1.00 90.81 219 ASN A O 1
ATOM 1763 N N . LYS A 1 220 ? 1.471 18.806 -6.213 1.00 93.75 220 LYS A N 1
ATOM 1764 C CA . LYS A 1 220 ? 1.888 18.856 -4.802 1.00 93.75 220 LYS A CA 1
ATOM 1765 C C . LYS A 1 220 ? 2.201 17.460 -4.265 1.00 93.75 220 LYS A C 1
ATOM 1767 O O . LYS A 1 220 ? 3.207 17.285 -3.576 1.00 93.75 220 LYS A O 1
ATOM 1772 N N . PHE A 1 221 ? 1.353 16.476 -4.562 1.00 94.88 221 PHE A N 1
ATOM 1773 C CA . PHE A 1 221 ? 1.525 15.098 -4.117 1.00 94.88 221 PHE A CA 1
ATOM 1774 C C . PHE A 1 221 ? 2.784 14.449 -4.706 1.00 94.88 221 PHE A C 1
ATOM 1776 O O . PHE A 1 221 ? 3.599 13.936 -3.940 1.00 94.88 221 PHE A O 1
ATOM 1783 N N . LEU A 1 222 ? 2.986 14.522 -6.024 1.00 93.69 222 LEU A N 1
ATOM 1784 C CA . LEU A 1 222 ? 4.156 13.960 -6.705 1.00 93.69 222 LEU A CA 1
ATOM 1785 C C . LEU A 1 222 ? 5.448 14.633 -6.238 1.00 93.69 222 LEU A C 1
ATOM 1787 O O . LEU A 1 222 ? 6.398 13.944 -5.872 1.00 93.69 222 LEU A O 1
ATOM 1791 N N . ARG A 1 223 ? 5.462 15.969 -6.124 1.00 93.00 223 ARG A N 1
ATOM 1792 C CA . ARG A 1 223 ? 6.610 16.710 -5.582 1.00 93.00 223 ARG A CA 1
ATOM 1793 C C . ARG A 1 223 ? 6.925 16.302 -4.143 1.00 93.00 223 ARG A C 1
ATOM 1795 O O . ARG A 1 223 ? 8.095 16.157 -3.792 1.00 93.00 223 ARG A O 1
ATOM 1802 N N . LYS A 1 224 ? 5.902 16.108 -3.302 1.00 94.62 224 LYS A N 1
ATOM 1803 C CA . LYS A 1 224 ? 6.079 15.613 -1.928 1.00 94.62 224 LYS A CA 1
ATOM 1804 C C . LYS A 1 224 ? 6.635 14.187 -1.925 1.00 94.62 224 LYS A C 1
ATOM 1806 O O . LYS A 1 224 ? 7.548 13.909 -1.154 1.00 94.62 224 LYS A O 1
ATOM 1811 N N . CYS A 1 225 ? 6.127 13.312 -2.791 1.00 95.38 225 CYS A N 1
ATOM 1812 C CA . CYS A 1 225 ? 6.621 11.943 -2.922 1.00 95.38 225 CYS A CA 1
ATOM 1813 C C . CYS A 1 225 ? 8.086 11.899 -3.350 1.00 95.38 225 CYS A C 1
ATOM 1815 O O . CYS A 1 225 ? 8.860 11.162 -2.747 1.00 95.38 225 CYS A O 1
ATOM 1817 N N . HIS A 1 226 ? 8.468 12.722 -4.325 1.00 93.44 226 HIS A N 1
ATOM 1818 C CA . HIS A 1 226 ? 9.852 12.854 -4.759 1.00 93.44 226 HIS A CA 1
ATOM 1819 C C . HIS A 1 226 ? 10.754 13.352 -3.625 1.00 93.44 226 HIS A C 1
ATOM 1821 O O . HIS A 1 226 ? 11.727 12.699 -3.262 1.00 93.44 226 HIS A O 1
ATOM 1827 N N . LYS A 1 227 ? 10.386 14.474 -2.989 1.00 92.81 227 LYS A N 1
ATOM 1828 C CA . LYS A 1 227 ? 11.167 15.067 -1.891 1.00 92.81 227 LYS A CA 1
ATOM 1829 C C . LYS A 1 227 ? 11.362 14.105 -0.714 1.00 92.81 227 LYS A C 1
ATOM 1831 O O . LYS A 1 227 ? 12.418 14.114 -0.094 1.00 92.81 227 LYS A O 1
ATOM 1836 N N . ASN A 1 228 ? 10.351 13.296 -0.406 1.00 93.88 228 ASN A N 1
ATOM 1837 C CA . ASN A 1 228 ? 10.395 12.355 0.710 1.00 93.88 228 ASN A CA 1
ATOM 1838 C C . ASN A 1 228 ? 10.979 10.986 0.318 1.00 93.88 228 ASN A C 1
ATOM 1840 O O . ASN A 1 228 ? 10.948 10.072 1.134 1.00 93.88 228 ASN A O 1
ATOM 1844 N N . GLY A 1 229 ? 11.475 10.810 -0.912 1.00 95.44 229 GLY A N 1
ATOM 1845 C CA . GLY A 1 229 ? 12.057 9.546 -1.368 1.00 95.44 229 GLY A CA 1
ATOM 1846 C C . GLY A 1 229 ? 11.049 8.394 -1.448 1.00 95.44 229 GLY A C 1
ATOM 1847 O O . GLY A 1 229 ? 11.421 7.246 -1.214 1.00 95.44 229 GLY A O 1
ATOM 1848 N N . ILE A 1 230 ? 9.775 8.691 -1.721 1.00 97.31 230 ILE A N 1
ATOM 1849 C CA . ILE A 1 230 ? 8.692 7.712 -1.930 1.00 97.31 230 ILE A CA 1
ATOM 1850 C C . ILE A 1 230 ? 8.640 7.294 -3.400 1.00 97.31 230 ILE A C 1
ATOM 1852 O O . ILE A 1 230 ? 8.496 6.111 -3.708 1.00 97.31 230 ILE A O 1
ATOM 1856 N N . LEU A 1 231 ? 8.764 8.280 -4.292 1.00 96.81 231 LEU A N 1
ATOM 1857 C CA . LEU A 1 231 ? 8.861 8.090 -5.733 1.00 96.81 231 LEU A CA 1
ATOM 1858 C C . LEU A 1 231 ? 10.182 8.674 -6.221 1.00 96.81 231 LEU A C 1
ATOM 1860 O O . LEU A 1 231 ? 10.597 9.726 -5.743 1.00 96.81 231 LEU A O 1
ATOM 1864 N N . PHE A 1 232 ? 10.814 8.011 -7.178 1.00 95.25 232 PHE A N 1
ATOM 1865 C CA . PHE A 1 232 ? 11.924 8.574 -7.933 1.00 95.25 232 PHE A CA 1
ATOM 1866 C C . PHE A 1 232 ? 11.407 8.991 -9.302 1.00 95.25 232 PHE A C 1
ATOM 1868 O O . PHE A 1 232 ? 10.633 8.263 -9.928 1.00 95.25 232 PHE A O 1
ATOM 1875 N N . GLU A 1 233 ? 11.819 10.170 -9.749 1.00 92.25 233 GLU A N 1
ATOM 1876 C CA . GLU A 1 233 ? 11.449 10.695 -11.052 1.00 92.25 233 GLU A CA 1
ATOM 1877 C C . GLU A 1 233 ? 12.633 10.545 -12.010 1.00 92.25 233 GLU A C 1
ATOM 1879 O O . GLU A 1 233 ? 13.663 11.197 -11.854 1.00 92.25 233 GLU A O 1
ATOM 1884 N N . GLY A 1 234 ? 12.484 9.660 -12.992 1.00 85.75 234 GLY A N 1
ATOM 1885 C CA . GLY A 1 234 ? 13.440 9.489 -14.076 1.00 85.75 234 GLY A CA 1
ATOM 1886 C C . GLY A 1 234 ? 13.074 10.369 -15.266 1.00 85.75 234 GLY A C 1
ATOM 1887 O O . GLY A 1 234 ? 11.937 10.337 -15.743 1.00 85.75 234 GLY A O 1
ATOM 1888 N N . SER A 1 235 ? 14.047 11.119 -15.774 1.00 74.06 235 SER A N 1
ATOM 1889 C CA . SER A 1 235 ? 13.917 11.855 -17.034 1.00 74.06 235 SER A CA 1
ATOM 1890 C C . SER A 1 235 ? 14.015 10.900 -18.222 1.00 74.06 235 SER A C 1
ATOM 1892 O O . SER A 1 235 ? 14.848 9.991 -18.220 1.00 74.06 235 SER A O 1
ATOM 1894 N N . THR A 1 236 ? 13.211 11.121 -19.260 1.00 70.44 236 THR A N 1
ATOM 1895 C CA . THR A 1 236 ? 13.456 10.516 -20.579 1.00 70.44 236 THR A CA 1
ATOM 1896 C C . THR A 1 236 ? 14.258 11.474 -21.473 1.00 70.44 236 THR A C 1
ATOM 1898 O O . THR A 1 236 ? 14.664 12.550 -21.024 1.00 70.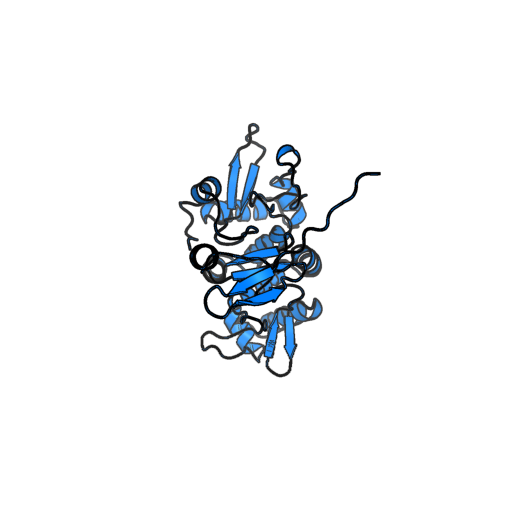44 236 THR A O 1
ATOM 1901 N N . MET A 1 237 ? 14.522 11.088 -22.731 1.00 68.19 237 MET A N 1
ATOM 1902 C CA . MET A 1 237 ? 15.126 11.996 -23.720 1.00 68.19 237 MET A CA 1
ATOM 1903 C C . MET A 1 237 ? 14.261 13.246 -23.933 1.00 68.19 237 MET A C 1
ATOM 1905 O O . MET A 1 237 ? 14.804 14.340 -24.093 1.00 68.19 237 MET A O 1
ATOM 1909 N N . ASP A 1 238 ? 12.934 13.108 -23.848 1.00 68.50 238 ASP A N 1
ATOM 1910 C CA . ASP A 1 238 ? 12.039 14.248 -23.701 1.00 68.50 238 ASP A CA 1
ATOM 1911 C C . ASP A 1 238 ? 11.909 14.614 -22.214 1.00 68.50 238 ASP A C 1
ATOM 1913 O O . ASP A 1 238 ? 11.317 13.898 -21.406 1.00 68.50 238 ASP A O 1
ATOM 1917 N N . ARG A 1 239 ? 12.438 15.782 -21.835 1.00 61.50 239 ARG A N 1
ATOM 1918 C CA . ARG A 1 239 ? 12.351 16.306 -20.459 1.00 61.50 239 ARG A CA 1
ATOM 1919 C C . ARG A 1 239 ? 10.913 16.576 -19.998 1.00 61.50 239 ARG A C 1
ATOM 1921 O O . ARG A 1 239 ? 10.694 16.796 -18.805 1.00 61.50 239 ARG A O 1
ATOM 1928 N N . ARG A 1 240 ? 9.947 16.619 -20.922 1.00 64.75 240 ARG A N 1
ATOM 1929 C CA . ARG A 1 240 ? 8.514 16.744 -20.622 1.00 64.75 240 ARG A CA 1
ATOM 1930 C C . ARG A 1 240 ? 7.892 15.404 -20.237 1.00 64.75 240 ARG A C 1
ATOM 1932 O O . ARG A 1 240 ? 6.876 15.395 -19.544 1.00 64.75 240 ARG A O 1
ATOM 1939 N N . GLU A 1 241 ? 8.521 14.296 -20.612 1.00 73.25 241 GLU A N 1
ATOM 1940 C CA . GLU A 1 241 ? 8.089 12.952 -20.262 1.00 73.25 241 GLU A CA 1
ATOM 1941 C C . GLU A 1 241 ? 8.875 12.436 -19.052 1.00 73.25 241 GLU A C 1
ATOM 1943 O O . GLU A 1 241 ? 10.105 12.331 -19.052 1.00 73.25 241 GLU A O 1
ATOM 1948 N N . ARG A 1 242 ? 8.133 12.135 -17.982 1.00 84.75 242 ARG A N 1
ATOM 1949 C CA . ARG A 1 242 ? 8.662 11.695 -16.687 1.00 84.75 242 ARG A CA 1
ATOM 1950 C C . ARG A 1 242 ? 8.249 10.253 -16.428 1.00 84.75 242 ARG A C 1
ATOM 1952 O O . ARG A 1 242 ? 7.077 9.907 -16.579 1.00 84.75 242 ARG A O 1
ATOM 1959 N N . LYS A 1 243 ? 9.208 9.439 -15.993 1.00 92.12 243 LYS A N 1
ATOM 1960 C CA . LYS A 1 243 ? 9.001 8.076 -15.494 1.00 92.12 243 LYS A CA 1
ATOM 1961 C C . LYS A 1 243 ? 8.998 8.097 -13.972 1.00 92.12 243 LYS A C 1
ATOM 1963 O O . LYS A 1 243 ? 9.848 8.746 -13.366 1.00 92.12 243 LYS A O 1
ATOM 1968 N N . TYR A 1 244 ? 8.082 7.366 -13.349 1.00 95.62 244 TYR A N 1
ATOM 1969 C CA . TYR A 1 244 ? 7.975 7.313 -11.892 1.00 95.62 244 TYR A CA 1
ATOM 1970 C C . TYR A 1 244 ? 8.269 5.912 -11.382 1.00 95.62 244 TYR A C 1
ATOM 1972 O O . TYR A 1 244 ? 7.562 4.968 -11.719 1.00 95.62 244 TYR A O 1
ATOM 1980 N N . TYR A 1 245 ? 9.289 5.783 -10.545 1.00 96.81 245 TYR A N 1
ATOM 1981 C CA . TYR A 1 245 ? 9.651 4.534 -9.884 1.00 96.81 245 TYR A CA 1
ATOM 1982 C C . TYR A 1 245 ? 9.190 4.580 -8.438 1.00 96.81 245 TYR A C 1
ATOM 1984 O O . TYR A 1 245 ? 9.263 5.625 -7.789 1.00 96.81 245 TYR A O 1
ATOM 1992 N N . VAL A 1 246 ? 8.726 3.449 -7.922 1.00 97.69 246 VAL A N 1
ATOM 1993 C CA . VAL A 1 246 ? 8.301 3.323 -6.529 1.00 97.69 246 VAL A CA 1
ATOM 1994 C C . VAL A 1 246 ? 9.458 2.822 -5.681 1.00 97.69 246 VAL A C 1
ATOM 1996 O O . VAL A 1 246 ? 10.133 1.862 -6.059 1.00 97.69 246 VAL A O 1
ATOM 1999 N N . ASN A 1 247 ? 9.662 3.439 -4.515 1.00 97.62 247 ASN A N 1
ATOM 2000 C CA . ASN A 1 247 ? 10.717 3.029 -3.596 1.00 97.62 247 ASN A CA 1
ATOM 2001 C C . ASN A 1 247 ? 10.571 1.539 -3.210 1.00 97.62 247 ASN A C 1
ATOM 2003 O O . ASN A 1 247 ? 9.572 1.176 -2.569 1.00 97.62 247 ASN A O 1
ATOM 2007 N N . PRO A 1 248 ? 11.569 0.685 -3.522 1.00 97.06 248 PRO A N 1
ATOM 2008 C CA . PRO A 1 248 ? 11.518 -0.755 -3.263 1.00 97.06 248 PRO A CA 1
ATOM 2009 C C . PRO A 1 248 ? 11.532 -1.117 -1.774 1.00 97.06 248 PRO A C 1
ATOM 2011 O O . PRO A 1 248 ? 11.284 -2.263 -1.412 1.00 97.06 248 PRO A O 1
ATOM 2014 N N . TYR A 1 249 ? 11.832 -0.171 -0.887 1.00 96.19 249 TYR A N 1
ATOM 2015 C CA . TYR A 1 249 ? 11.778 -0.363 0.560 1.00 96.19 249 TYR A CA 1
ATOM 2016 C C . TYR A 1 249 ? 10.413 -0.026 1.153 1.00 96.19 249 TYR A C 1
ATOM 2018 O O . TYR A 1 249 ? 10.167 -0.339 2.316 1.00 96.19 249 TYR A O 1
ATOM 2026 N N . LEU A 1 250 ? 9.511 0.570 0.371 1.00 97.31 250 LEU A N 1
ATOM 2027 C CA . LEU A 1 250 ? 8.097 0.727 0.714 1.00 97.31 250 LEU A CA 1
ATOM 2028 C C . LEU A 1 250 ? 7.269 -0.373 0.055 1.00 97.31 250 LEU A C 1
ATOM 2030 O O . LEU A 1 250 ? 6.554 -1.104 0.749 1.00 97.31 250 LEU A O 1
ATOM 2034 N N . PHE A 1 251 ? 7.418 -0.511 -1.266 1.00 97.94 251 PHE A N 1
ATOM 2035 C CA . PHE A 1 251 ? 6.652 -1.448 -2.078 1.00 97.94 251 PHE A CA 1
ATOM 2036 C C . PHE A 1 251 ? 7.540 -2.142 -3.107 1.00 97.94 251 PHE A C 1
ATOM 2038 O O . PHE A 1 251 ? 8.279 -1.475 -3.825 1.00 97.94 251 PHE A O 1
ATOM 2045 N N . PHE A 1 252 ? 7.472 -3.470 -3.209 1.00 96.88 252 PHE A N 1
ATOM 2046 C CA . PHE A 1 252 ? 8.349 -4.222 -4.114 1.00 96.88 252 PHE A CA 1
ATOM 2047 C C . PHE A 1 252 ? 7.710 -5.508 -4.614 1.00 96.88 252 PHE A C 1
ATOM 2049 O O . PHE A 1 252 ? 7.067 -6.215 -3.840 1.00 96.88 252 PHE A O 1
ATOM 2056 N N . ARG A 1 253 ? 7.897 -5.847 -5.889 1.00 93.62 253 ARG A N 1
ATOM 2057 C CA . ARG A 1 253 ? 7.258 -7.037 -6.477 1.00 93.62 253 ARG A CA 1
ATOM 2058 C C . ARG A 1 253 ? 8.133 -8.284 -6.452 1.00 93.62 253 ARG A C 1
ATOM 2060 O O . ARG A 1 253 ? 7.632 -9.375 -6.182 1.00 93.62 253 ARG A O 1
ATOM 2067 N N . LYS A 1 254 ? 9.443 -8.141 -6.659 1.00 91.62 254 LYS A N 1
ATOM 2068 C CA . LYS A 1 254 ? 10.338 -9.300 -6.771 1.00 91.62 254 LYS A CA 1
ATOM 2069 C C . LYS A 1 254 ? 10.621 -9.965 -5.423 1.00 91.62 254 LYS A C 1
ATOM 2071 O O . LYS A 1 254 ? 10.479 -9.408 -4.324 1.00 91.62 254 LYS A O 1
ATOM 2076 N N . LYS A 1 255 ? 11.087 -11.209 -5.515 1.00 88.81 255 LYS A N 1
ATOM 2077 C CA . LYS A 1 255 ? 11.711 -11.917 -4.393 1.00 88.81 255 LYS A CA 1
ATOM 2078 C C . LYS A 1 255 ? 13.053 -11.266 -4.047 1.00 88.81 255 LYS A C 1
ATOM 2080 O O . LYS A 1 255 ? 13.715 -10.706 -4.910 1.00 88.81 255 LYS A O 1
ATOM 2085 N N . GLY A 1 256 ? 13.445 -11.360 -2.778 1.00 87.75 256 GLY A N 1
ATOM 2086 C CA . GLY A 1 256 ? 14.697 -10.776 -2.297 1.00 87.75 256 GLY A CA 1
ATOM 2087 C C . GLY A 1 256 ? 14.700 -9.245 -2.294 1.00 87.75 256 GLY A C 1
ATOM 2088 O O . GLY A 1 256 ? 13.708 -8.615 -1.913 1.00 87.75 256 GLY A O 1
ATOM 2089 N N . TYR A 1 257 ? 15.839 -8.682 -2.685 1.00 89.38 257 TYR A N 1
ATOM 2090 C CA . TYR A 1 257 ? 16.181 -7.264 -2.600 1.00 89.38 257 TYR A CA 1
ATOM 2091 C C . TYR A 1 257 ? 16.183 -6.604 -3.991 1.00 89.38 257 TYR A C 1
ATOM 2093 O O . TYR A 1 257 ? 16.344 -7.314 -4.987 1.00 89.38 257 TYR A O 1
ATOM 2101 N N . PRO A 1 258 ? 15.962 -5.278 -4.073 1.00 92.00 258 PRO A N 1
ATOM 2102 C CA . PRO A 1 258 ? 16.164 -4.523 -5.313 1.00 92.00 258 PRO A CA 1
ATOM 2103 C C . PRO A 1 258 ? 17.600 -4.662 -5.844 1.00 92.00 258 PRO A C 1
ATOM 2105 O O . PRO A 1 258 ? 18.525 -4.947 -5.087 1.00 92.00 258 PRO A O 1
ATOM 2108 N N . ASP A 1 259 ? 17.788 -4.466 -7.150 1.00 91.25 259 ASP A N 1
ATOM 2109 C CA . ASP A 1 259 ? 19.130 -4.365 -7.732 1.00 91.25 259 ASP A CA 1
ATOM 2110 C C . ASP A 1 259 ? 19.800 -3.023 -7.390 1.00 91.25 259 ASP A C 1
ATOM 2112 O O . ASP A 1 259 ? 19.159 -2.081 -6.922 1.00 91.25 259 ASP A O 1
ATOM 2116 N N . LYS A 1 260 ? 21.110 -2.922 -7.645 1.00 91.62 260 LYS A N 1
ATOM 2117 C CA . LYS A 1 260 ? 21.908 -1.736 -7.301 1.00 91.62 260 LYS A CA 1
ATOM 2118 C C . LYS A 1 260 ? 21.437 -0.459 -7.994 1.00 91.62 260 LYS A C 1
ATOM 2120 O O . LYS A 1 260 ? 21.582 0.616 -7.417 1.00 91.62 260 LYS A O 1
ATOM 2125 N N . THR A 1 261 ? 20.865 -0.571 -9.189 1.00 92.25 261 THR A N 1
ATOM 2126 C CA . THR A 1 261 ? 20.355 0.569 -9.953 1.00 92.25 261 THR A CA 1
ATOM 2127 C C . THR A 1 261 ? 19.099 1.133 -9.298 1.00 92.25 261 THR A C 1
ATOM 2129 O O . THR A 1 261 ? 18.999 2.340 -9.080 1.00 92.25 261 THR A O 1
ATOM 2132 N N . LEU A 1 262 ? 18.157 0.271 -8.917 1.00 93.44 262 LEU A N 1
ATOM 2133 C CA . LEU A 1 262 ? 16.963 0.693 -8.196 1.00 93.44 262 LEU A CA 1
ATOM 2134 C C . LEU A 1 262 ? 17.301 1.153 -6.770 1.00 93.44 262 LEU A C 1
ATOM 2136 O O . LEU A 1 262 ? 16.717 2.119 -6.288 1.00 93.44 262 LEU A O 1
ATOM 2140 N N . GLU A 1 263 ? 18.272 0.525 -6.100 1.00 93.56 263 GLU A N 1
ATOM 2141 C CA . GLU A 1 263 ? 18.777 0.997 -4.803 1.00 93.56 263 GLU A CA 1
ATOM 2142 C C . GLU A 1 263 ? 19.355 2.416 -4.896 1.00 93.56 263 GLU A C 1
ATOM 2144 O O . GLU A 1 263 ? 19.028 3.263 -4.062 1.00 93.56 263 GLU A O 1
ATOM 2149 N N . SER A 1 264 ? 20.178 2.704 -5.912 1.00 93.69 264 SER A N 1
ATOM 2150 C CA . SER A 1 264 ? 20.841 4.005 -6.040 1.00 93.69 264 SER A CA 1
ATOM 2151 C C . SER A 1 264 ? 19.860 5.151 -6.278 1.00 93.69 264 SER A C 1
ATOM 2153 O O . SER A 1 264 ? 20.094 6.257 -5.794 1.00 93.69 264 SER A O 1
ATOM 2155 N N . MET A 1 265 ? 18.733 4.892 -6.955 1.00 94.62 265 MET A N 1
ATOM 2156 C CA . MET A 1 265 ? 17.651 5.875 -7.136 1.00 94.62 265 MET A CA 1
ATOM 2157 C C . MET A 1 265 ? 17.076 6.374 -5.801 1.00 94.62 265 MET A C 1
ATOM 2159 O O . MET A 1 265 ? 16.595 7.502 -5.716 1.00 94.62 265 MET A O 1
ATOM 2163 N N . PHE A 1 266 ? 17.139 5.552 -4.750 1.00 95.31 266 PHE A N 1
ATOM 2164 C CA . PHE A 1 266 ? 16.571 5.847 -3.434 1.00 95.31 266 PHE A CA 1
ATOM 2165 C C . PHE A 1 266 ? 17.625 5.911 -2.324 1.00 95.31 266 PHE A C 1
ATOM 2167 O O . PHE A 1 266 ? 17.267 5.851 -1.150 1.00 95.31 266 PHE A O 1
ATOM 2174 N N . ALA A 1 267 ? 18.909 6.075 -2.657 1.00 90.75 267 ALA A N 1
ATOM 2175 C CA . ALA A 1 267 ? 19.997 6.067 -1.675 1.00 90.75 267 ALA A CA 1
ATOM 2176 C C . ALA A 1 267 ? 19.866 7.157 -0.591 1.00 90.75 267 ALA A C 1
ATOM 2178 O O . ALA A 1 267 ? 20.292 6.956 0.541 1.00 90.75 267 ALA A O 1
ATOM 2179 N N . SER A 1 268 ? 19.255 8.299 -0.922 1.00 88.00 268 SER A N 1
ATOM 2180 C CA . SER A 1 268 ? 18.977 9.401 0.012 1.00 88.00 268 SER A CA 1
ATOM 2181 C C . SER A 1 268 ? 17.595 9.322 0.672 1.00 88.00 268 SER A C 1
ATOM 2183 O O . SER A 1 268 ? 17.233 10.197 1.462 1.00 88.00 268 SER A O 1
ATOM 2185 N N . SER A 1 269 ? 16.792 8.311 0.328 1.00 91.75 269 SER A N 1
ATOM 2186 C CA . SER A 1 269 ? 15.451 8.147 0.878 1.00 91.75 269 SER A CA 1
ATOM 2187 C C . SER A 1 269 ? 15.526 7.821 2.365 1.00 91.75 269 SER A C 1
ATOM 2189 O O . SER A 1 269 ? 16.295 6.945 2.728 1.00 91.75 269 SER A O 1
ATOM 2191 N N . PRO A 1 270 ? 14.671 8.403 3.225 1.00 91.25 270 PRO A N 1
ATOM 2192 C CA . PRO A 1 270 ? 14.618 8.056 4.642 1.00 91.25 270 PRO A CA 1
ATOM 2193 C C . PRO A 1 270 ? 14.009 6.665 4.902 1.00 91.25 270 PRO A C 1
ATOM 2195 O O . PRO A 1 270 ? 13.868 6.270 6.068 1.00 91.25 270 PRO A O 1
ATOM 2198 N N . TYR A 1 271 ? 13.560 5.960 3.859 1.00 89.88 271 TYR A N 1
ATOM 2199 C CA . TYR A 1 271 ? 13.011 4.611 3.932 1.00 89.88 271 TYR A CA 1
ATOM 2200 C C . TYR A 1 271 ? 14.071 3.623 3.455 1.00 89.88 271 TYR A C 1
ATOM 2202 O O . TYR A 1 271 ? 14.183 3.333 2.268 1.00 89.88 271 TYR A O 1
ATOM 2210 N N . HIS A 1 272 ? 14.831 3.107 4.407 1.00 75.75 272 HIS A N 1
ATOM 2211 C CA . HIS A 1 272 ? 15.827 2.057 4.221 1.00 75.75 272 HIS A CA 1
ATOM 2212 C C . HIS A 1 272 ? 15.444 0.849 5.099 1.00 75.75 272 HIS A C 1
ATOM 2214 O O . HIS A 1 272 ? 14.668 1.032 6.048 1.00 75.75 272 HIS A O 1
ATOM 2220 N N . PRO A 1 273 ? 15.905 -0.369 4.751 1.00 62.72 273 PRO A N 1
ATOM 2221 C CA . PRO A 1 273 ? 15.684 -1.586 5.533 1.00 62.72 273 PRO A CA 1
ATOM 2222 C C . PRO A 1 273 ? 16.078 -1.466 7.004 1.00 62.72 273 PRO A C 1
ATOM 2224 O O . PRO A 1 273 ? 17.073 -0.765 7.292 1.00 62.72 273 PRO A O 1
#

Foldseek 3Di:
DDDDDPDWDWDADPPPRDIGGDDVPDDDDDPVRVVVVVCVCVVLADPFFWKKFQLVLLQVLLVQDALLLLLLLLLQRLQQDAPPQFGADPVRAGAADLVSSCVSSVNDDPVVSVVSQVSCVVSQQWDADPRHIGGDVVGMHRYDDDDLSIKIFGSVLSNVVSVLDRSSLSSLVSLQQSQQAAQFQWRFPCNDDPDPVPTHGQFLVNSCVSSVHDPVVSVVSVVSCCVQLQWFWDADVPNNGIIIGGQCLGMHRDRGGDDPVSCVSRVVHPRDD

Organism: NCBI:txid549687

Secondary structure (DSSP, 8-state):
---------EEE-TTT--EEEPPTT-----HHHHHHHHHHHHHTS--S-EEEEEHHHHHHHHHHS-HHHHHHHHHHGGGBPTTT-BBB-TTS-B--SHHHHHHHHT---HHHHHHHHHHHHHTTSEEE-SS-EEE-TTTEE-SS---TTEEEEEHHHHHHHHHHS-HHHHHHHHHHGGGB-TTT-BBBS-TT--SGGG--B--HHHHHHHHT--HHHHHHHHHHHHHTTSEEEEE-SSTT-EEEEEPTTTEE-SSS---HHHHHHTTT-S---

pLDDT: mean 89.39, std 12.61, range [35.34, 98.44]

Sequence (273 aa):
MINKHDDEFALLNKTTGEISDLKQGDTIISKEEKERRKRFTLYNRDKRHFSFGKMERIKDVSLKLDTKKCGYILKLIPFMEYGTGYLLREDGKVMATKTDLGKGLGVKKVSSRNQIIDSLSNVSALKLDEKGYKLNPDLHIKGAVNGKELIKLFSTTLKKLSNDLQPAQLGYLYKLLPFVHYETNLICINPHEEETEKIEYLNQKAIIEILGIDNTDANKFLRKCHKNGILFEGSTMDRRERKYYVNPYLFFRKKGYPDKTLESMFASSPYHP